Protein AF-A0A9E1U9I8-F1 (afdb_monomer)

Radius of gyration: 42.33 Å; Cα contacts (8 Å, |Δi|>4): 49; chains: 1; bounding box: 105×52×115 Å

Foldseek 3Di:
DDFLVVLCVVVVHDSVVVVVLCVVVVPDFDDDDPTTHDDPVRSVSSVVVVVVVVVPVPDDPDDDDDVVVVVVVVVVVVVVVVVVVVVVVVVVVVVVVVVVVVVVVVVVVVVVVVVVVVVVVVVVVVVVVVVVVVVVVVPPDPPDDDDDDDDDDDDDPDDDDDDDDDDDDDDDDDDDDDDDDDDPDPVVVVVVVVVVVVVCLVPDPVVVVVVVVVVVVVVVVVVVVVVVD

Solvent-accessible surface area (backbone atoms only — not comparable to full-atom values): 14200 Å² total; per-residue (Å²): 112,48,41,58,69,55,51,29,61,77,68,72,42,56,68,72,58,53,53,51,52,29,61,76,66,69,57,80,63,47,75,58,88,95,42,49,30,38,47,63,70,58,52,50,52,54,53,50,53,51,55,51,49,67,66,62,63,82,61,87,80,86,72,89,86,64,67,68,61,55,52,53,50,49,54,50,52,51,51,51,50,51,52,52,51,50,49,50,53,50,53,52,50,51,52,52,53,52,51,52,53,50,52,53,51,51,52,53,51,51,54,53,48,54,52,50,52,52,51,52,51,52,50,53,53,51,51,50,52,51,52,53,49,52,51,57,66,70,63,56,79,79,88,69,93,68,95,70,84,84,84,83,91,84,82,87,81,80,84,82,78,89,82,86,84,86,81,78,95,76,86,89,85,90,85,83,87,80,95,72,97,71,84,83,59,76,68,60,56,53,54,52,49,51,53,49,52,53,49,48,40,74,75,36,84,64,33,72,64,48,55,59,55,51,49,53,51,50,52,51,53,52,50,54,60,59,73,73,111

Mean predicted aligned error: 23.89 Å

pLDDT: mean 71.09, std 21.82, range [28.36, 97.94]

Structure (mmCIF, N/CA/C/O backbone):
data_AF-A0A9E1U9I8-F1
#
_entry.id   AF-A0A9E1U9I8-F1
#
loop_
_atom_site.group_PDB
_atom_site.id
_atom_site.type_symbol
_atom_site.label_atom_id
_atom_site.label_alt_id
_atom_site.label_comp_id
_atom_site.label_asym_id
_atom_site.label_entity_id
_atom_site.label_seq_id
_atom_site.pdbx_PDB_ins_code
_atom_site.Cartn_x
_atom_site.Cartn_y
_atom_site.Cartn_z
_atom_site.occupancy
_atom_site.B_iso_or_equiv
_atom_site.auth_seq_id
_atom_site.auth_comp_id
_atom_site.auth_asym_id
_atom_site.auth_atom_id
_atom_site.pdbx_PDB_model_num
ATOM 1 N N . MET A 1 1 ? -38.754 6.330 9.678 1.00 77.62 1 MET A N 1
ATOM 2 C CA . MET A 1 1 ? -39.728 5.354 10.220 1.00 77.62 1 MET A CA 1
ATOM 3 C C . MET A 1 1 ? -39.065 3.994 10.317 1.00 77.62 1 MET A C 1
ATOM 5 O O . MET A 1 1 ? -38.684 3.445 9.289 1.00 77.62 1 MET A O 1
ATOM 9 N N . ILE A 1 2 ? -38.902 3.457 11.524 1.00 84.12 2 ILE A N 1
ATOM 10 C CA . ILE A 1 2 ? -38.288 2.135 11.741 1.00 84.12 2 ILE A CA 1
ATOM 11 C C . ILE A 1 2 ? -39.149 1.288 12.671 1.00 84.12 2 ILE A C 1
ATOM 13 O O . ILE A 1 2 ? -39.908 1.804 13.491 1.00 84.12 2 ILE A O 1
ATOM 17 N N . THR A 1 3 ? -39.039 -0.033 12.546 1.00 87.00 3 THR A N 1
ATOM 18 C CA . THR A 1 3 ? -39.766 -0.944 13.436 1.00 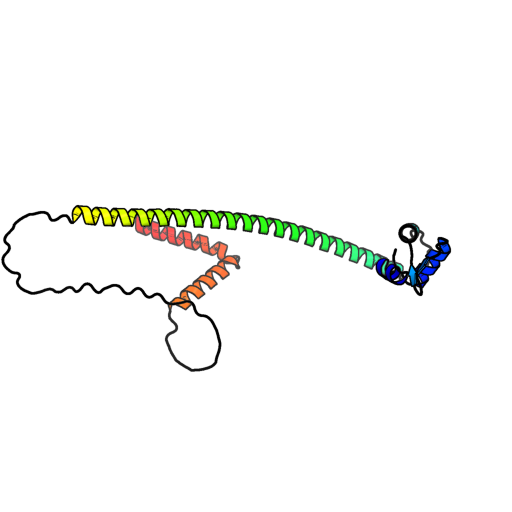87.00 3 THR A CA 1
ATOM 19 C C . THR A 1 3 ? -39.104 -1.015 14.806 1.00 87.00 3 THR A C 1
ATOM 21 O O . THR A 1 3 ? -37.889 -0.889 14.932 1.00 87.00 3 THR A O 1
ATOM 24 N N . LEU A 1 4 ? -39.891 -1.333 15.832 1.00 83.19 4 LEU A N 1
ATOM 25 C CA . LEU A 1 4 ? -39.388 -1.492 17.196 1.00 83.19 4 LEU A CA 1
ATOM 26 C C . LEU A 1 4 ? -38.245 -2.519 17.318 1.00 83.19 4 LEU A C 1
ATOM 28 O O . LEU A 1 4 ? -37.335 -2.349 18.119 1.00 83.19 4 LEU A O 1
ATOM 32 N N . THR A 1 5 ? -38.292 -3.593 16.522 1.00 83.31 5 THR A N 1
ATOM 33 C CA . THR A 1 5 ? -37.246 -4.632 16.549 1.00 83.31 5 THR A CA 1
ATOM 34 C C . THR A 1 5 ? -35.956 -4.142 15.896 1.00 83.31 5 THR A C 1
ATOM 36 O O . THR A 1 5 ? -34.879 -4.437 16.406 1.00 83.31 5 THR A O 1
ATOM 39 N N . GLN A 1 6 ? -36.0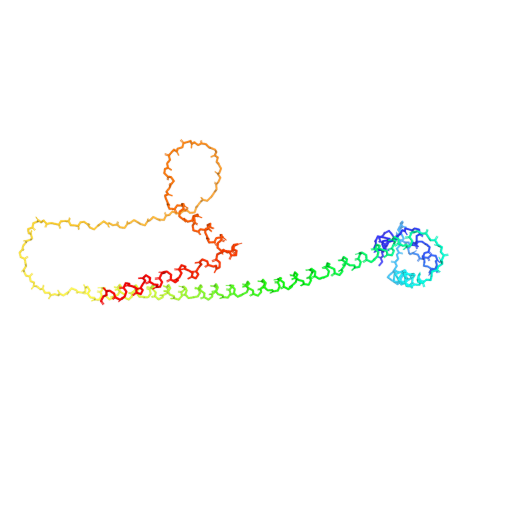66 -3.349 14.827 1.00 84.06 6 GLN A N 1
ATOM 40 C CA . GLN A 1 6 ? -34.909 -2.698 14.216 1.00 84.06 6 GLN A CA 1
ATOM 41 C C . GLN A 1 6 ? -34.278 -1.705 15.197 1.00 84.06 6 GLN A C 1
ATOM 43 O O . GLN A 1 6 ? -33.087 -1.778 15.460 1.00 84.06 6 GLN A O 1
ATOM 48 N N . LEU A 1 7 ? -35.097 -0.883 15.861 1.00 83.94 7 LEU A N 1
ATOM 49 C CA . LEU A 1 7 ? -34.609 0.078 16.847 1.00 83.94 7 LEU A CA 1
ATOM 50 C C . LEU A 1 7 ? -33.882 -0.590 18.027 1.00 83.94 7 LEU A C 1
ATOM 52 O O . LEU A 1 7 ? -32.866 -0.080 18.487 1.00 83.94 7 LEU A O 1
ATOM 56 N N . THR A 1 8 ? -34.356 -1.747 18.511 1.00 84.38 8 THR A N 1
ATOM 57 C CA . THR A 1 8 ? -33.623 -2.496 19.551 1.00 84.38 8 THR A CA 1
ATOM 58 C C . THR A 1 8 ? -32.257 -2.991 19.093 1.00 84.38 8 THR A C 1
ATOM 60 O O . THR A 1 8 ? -31.353 -3.095 19.917 1.00 84.38 8 THR A O 1
ATOM 63 N N . GLN A 1 9 ? -32.108 -3.318 17.807 1.00 84.50 9 GLN A N 1
ATOM 64 C CA . GLN A 1 9 ? -30.830 -3.747 17.243 1.00 84.50 9 GLN A CA 1
ATOM 65 C C . GLN A 1 9 ? -29.898 -2.549 17.063 1.00 84.50 9 GLN A C 1
ATOM 67 O O . GLN A 1 9 ? -28.759 -2.607 17.517 1.00 84.50 9 GLN A O 1
ATOM 72 N N . ASP A 1 10 ? -30.410 -1.457 16.494 1.00 84.50 10 ASP A N 1
ATOM 73 C CA . ASP A 1 10 ? -29.644 -0.239 16.222 1.00 84.50 10 ASP A CA 1
ATOM 74 C C . ASP A 1 10 ? -29.119 0.404 17.516 1.00 84.50 10 ASP A C 1
ATOM 76 O O . ASP A 1 10 ? -27.977 0.848 17.574 1.00 84.50 10 ASP A O 1
ATOM 80 N N . LEU A 1 11 ? -29.928 0.406 18.580 1.00 82.31 11 LEU A N 1
ATOM 81 C CA . LEU A 1 11 ? -29.548 0.943 19.892 1.00 82.31 11 LEU A CA 1
ATOM 82 C C . LEU A 1 11 ? -28.907 -0.090 20.825 1.00 82.31 11 LEU A C 1
ATOM 84 O O . LEU A 1 11 ? -28.556 0.253 21.950 1.00 82.31 11 LEU A O 1
ATOM 88 N N . GLN A 1 12 ? -28.811 -1.358 20.411 1.00 85.00 12 GLN A N 1
ATOM 89 C CA . GLN A 1 12 ? -28.337 -2.474 21.243 1.00 85.00 12 GLN A CA 1
ATOM 90 C C . GLN A 1 12 ? -29.014 -2.568 22.630 1.00 85.00 12 GLN A C 1
ATOM 92 O O . GLN A 1 12 ? -28.433 -3.056 23.599 1.00 85.00 12 GLN A O 1
ATOM 97 N N . ILE A 1 13 ? -30.273 -2.132 22.744 1.00 83.06 13 ILE A N 1
ATOM 98 C CA . ILE A 1 13 ? -31.050 -2.200 23.988 1.00 83.06 13 ILE A CA 1
ATOM 99 C C . ILE A 1 13 ? -32.079 -3.328 23.941 1.00 83.06 13 ILE A C 1
ATOM 101 O O . ILE A 1 13 ? -32.732 -3.587 22.930 1.00 83.06 13 ILE A O 1
ATOM 105 N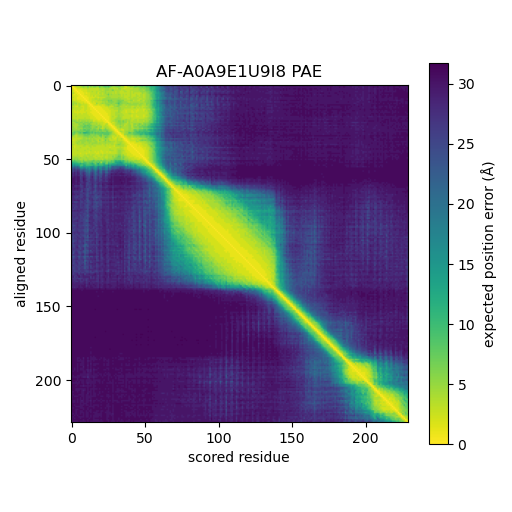 N . GLY A 1 14 ? -32.284 -3.992 25.080 1.00 85.94 14 GLY A N 1
ATOM 106 C CA . GLY A 1 14 ? -33.314 -5.020 25.205 1.00 85.94 14 GLY A CA 1
ATOM 107 C C . GLY A 1 14 ? -34.730 -4.460 25.007 1.00 85.94 14 GLY A C 1
ATOM 108 O O . GLY A 1 14 ? -35.037 -3.345 25.431 1.00 85.94 14 GLY A O 1
ATOM 109 N N . LYS A 1 15 ? -35.633 -5.273 24.437 1.00 85.56 15 LYS A N 1
ATOM 110 C CA . LYS A 1 15 ? -37.047 -4.910 24.193 1.00 85.56 15 LYS A CA 1
ATOM 111 C C . LYS A 1 15 ? -37.750 -4.364 25.440 1.00 85.56 15 LYS A C 1
ATOM 113 O O . LYS A 1 15 ? -38.511 -3.413 25.342 1.00 85.56 15 LYS A O 1
ATOM 118 N N . SER A 1 16 ? -37.476 -4.934 26.613 1.00 84.19 16 SER A N 1
ATOM 119 C CA . SER A 1 16 ? -38.037 -4.479 27.891 1.00 84.19 16 SER A CA 1
ATOM 120 C C . SER A 1 16 ? -37.598 -3.062 28.269 1.00 84.19 16 SER A C 1
ATOM 122 O O . SER A 1 16 ? -38.422 -2.283 28.739 1.00 84.19 16 SER A O 1
ATOM 124 N N . LYS A 1 17 ? -36.325 -2.712 28.042 1.00 84.38 17 LYS A N 1
ATOM 125 C CA . LYS A 1 17 ? -35.794 -1.364 28.294 1.00 84.38 17 LYS A CA 1
ATOM 126 C C . LYS A 1 17 ? -36.417 -0.356 27.332 1.00 84.38 17 LYS A C 1
ATOM 128 O O . LYS A 1 17 ? -36.843 0.705 27.767 1.00 84.38 17 LYS A O 1
ATOM 133 N N . LEU A 1 18 ? -36.551 -0.730 26.060 1.00 86.19 18 LEU A N 1
ATOM 134 C CA . LEU A 1 18 ? -37.203 0.109 25.060 1.00 86.19 18 LEU A CA 1
ATOM 135 C C . LEU A 1 18 ? -38.677 0.384 25.401 1.00 86.19 18 LEU A C 1
ATOM 137 O O . LEU A 1 18 ? -39.096 1.532 25.346 1.00 86.19 18 LEU A O 1
ATOM 141 N N . TYR A 1 19 ? -39.448 -0.623 25.829 1.00 88.06 19 TYR A N 1
ATOM 142 C CA . TYR A 1 19 ? -40.840 -0.402 26.249 1.00 88.06 19 TYR A CA 1
ATOM 143 C C . TYR A 1 19 ? -40.963 0.509 27.476 1.00 88.06 19 TYR A C 1
ATOM 145 O O . TYR A 1 19 ? -41.857 1.345 27.501 1.00 88.06 19 TYR A O 1
ATOM 153 N N . ARG A 1 20 ? -40.055 0.391 28.454 1.00 86.81 20 ARG A N 1
ATOM 154 C CA . ARG A 1 20 ? -40.026 1.290 29.621 1.00 86.81 20 ARG A CA 1
ATOM 155 C C . ARG A 1 20 ? -39.721 2.731 29.230 1.00 86.81 20 ARG A C 1
ATOM 157 O O . ARG A 1 20 ? -40.401 3.630 29.695 1.00 86.81 20 ARG A O 1
ATOM 164 N N . LEU A 1 21 ? -38.738 2.941 28.353 1.00 86.81 21 LEU A N 1
ATOM 165 C CA . LEU A 1 21 ? -38.399 4.278 27.860 1.00 86.81 21 LEU A CA 1
ATOM 166 C C . LEU A 1 21 ? -39.545 4.888 27.052 1.00 86.81 21 LEU A C 1
ATOM 168 O O . LEU A 1 21 ? -39.801 6.079 27.145 1.00 86.81 21 LEU A O 1
ATOM 172 N N . MET A 1 22 ? -40.261 4.078 26.275 1.00 85.25 22 MET A N 1
ATOM 173 C CA . MET A 1 22 ? -41.441 4.549 25.554 1.00 85.25 22 MET A CA 1
ATOM 174 C C . MET A 1 22 ? -42.587 4.929 26.493 1.00 85.25 22 MET A C 1
ATOM 176 O O . MET A 1 22 ? -43.280 5.900 26.218 1.00 85.25 22 MET A O 1
ATOM 180 N N . GLU A 1 23 ? -42.778 4.188 27.585 1.00 86.38 23 GLU A N 1
ATOM 181 C CA . GLU A 1 23 ? -43.760 4.515 28.624 1.00 86.38 23 GLU A CA 1
ATOM 182 C C . GLU A 1 23 ? -43.375 5.801 29.374 1.00 86.38 23 GLU A C 1
ATOM 184 O O . GLU A 1 23 ? -44.214 6.677 29.549 1.00 86.38 23 GLU A O 1
ATOM 189 N N . GLU A 1 24 ? -42.097 5.960 29.730 1.00 86.69 24 GLU A N 1
ATOM 190 C CA . GLU A 1 24 ? -41.553 7.141 30.420 1.00 86.69 24 GLU A CA 1
ATOM 191 C C . GLU A 1 24 ? -41.592 8.413 29.559 1.00 86.69 24 GLU A C 1
ATOM 193 O O . GLU A 1 24 ? -41.835 9.503 30.068 1.00 86.69 24 GLU A O 1
ATOM 198 N N . LEU A 1 25 ? -41.383 8.278 28.247 1.00 84.56 25 LEU A N 1
ATOM 199 C CA . LEU A 1 25 ? -41.418 9.385 27.286 1.00 84.56 25 LEU A CA 1
ATOM 200 C C . LEU A 1 25 ? -42.814 9.613 26.676 1.00 84.56 25 LEU A C 1
ATOM 202 O O . LEU A 1 25 ? -42.943 10.427 25.760 1.00 84.56 25 LEU A O 1
ATOM 206 N N . GLU A 1 26 ? -43.832 8.874 27.133 1.00 83.81 26 GLU A N 1
ATOM 207 C CA . GLU A 1 26 ? -45.207 8.883 26.606 1.00 83.81 26 GLU A CA 1
ATOM 208 C C . GLU A 1 26 ? -45.278 8.713 25.069 1.00 83.81 26 GLU A C 1
ATOM 210 O O . GLU A 1 26 ? -46.100 9.309 24.367 1.00 83.81 26 GLU A O 1
ATOM 215 N N . ILE A 1 27 ? -44.395 7.877 24.512 1.00 85.44 27 ILE A N 1
ATOM 216 C CA . ILE A 1 27 ? -44.284 7.630 23.071 1.00 85.44 27 ILE A CA 1
ATOM 217 C C . ILE A 1 27 ? -45.224 6.498 22.659 1.00 85.44 27 ILE A C 1
ATOM 219 O O . ILE A 1 27 ? -44.983 5.319 22.929 1.00 85.44 27 ILE A O 1
ATOM 223 N N . ASN A 1 28 ? -46.254 6.855 21.894 1.00 83.50 28 ASN A N 1
ATOM 224 C CA . ASN A 1 28 ? -47.154 5.894 21.268 1.00 83.50 28 ASN A CA 1
ATOM 225 C C . ASN A 1 28 ? -46.647 5.513 19.865 1.00 83.50 28 ASN A C 1
ATOM 227 O O . ASN A 1 28 ? -46.605 6.374 18.984 1.00 83.50 28 ASN A O 1
ATOM 231 N N . PRO A 1 29 ? -46.254 4.247 19.625 1.00 82.25 29 PRO A N 1
ATOM 232 C CA . PRO A 1 29 ? -45.786 3.821 18.314 1.00 82.25 29 PRO A CA 1
ATOM 233 C C . PRO A 1 29 ? -46.953 3.710 17.330 1.00 82.25 29 PRO A C 1
ATOM 235 O O . PRO A 1 29 ? -48.025 3.198 17.669 1.00 82.25 29 PRO A O 1
ATOM 238 N N . HIS A 1 30 ? -46.710 4.102 16.085 1.00 82.81 30 HIS A N 1
ATOM 239 C CA . HIS A 1 30 ? -47.651 3.922 14.989 1.00 82.81 30 HIS A CA 1
ATOM 240 C C . HIS A 1 30 ? -47.816 2.433 14.667 1.00 82.81 30 HIS A C 1
ATOM 242 O O . HIS A 1 30 ? -46.849 1.666 14.656 1.00 82.81 30 HIS A O 1
ATOM 248 N N . GLN A 1 31 ? -49.052 1.996 14.425 1.00 82.06 31 GLN A N 1
ATOM 249 C CA . GLN A 1 31 ? -49.317 0.634 13.967 1.00 82.06 31 GLN A CA 1
ATOM 250 C C . GLN A 1 31 ? -49.360 0.604 12.444 1.00 82.06 31 GLN A C 1
ATOM 252 O O . GLN A 1 31 ? -50.202 1.254 11.833 1.00 82.06 31 GLN A O 1
ATOM 257 N N . ASP A 1 32 ? -48.478 -0.194 11.855 1.00 79.69 32 ASP A N 1
ATOM 258 C CA . ASP A 1 32 ? -48.501 -0.541 10.440 1.00 79.69 32 ASP A CA 1
ATOM 259 C C . ASP A 1 32 ? -48.730 -2.054 10.319 1.00 79.69 32 ASP A C 1
ATOM 261 O O . ASP A 1 32 ? -47.831 -2.889 10.502 1.00 79.69 32 ASP A O 1
ATOM 265 N N . GLY A 1 33 ? -50.002 -2.422 10.150 1.00 81.62 33 GLY A N 1
ATOM 266 C CA . GLY A 1 33 ? -50.465 -3.806 10.195 1.00 81.62 33 GLY A CA 1
ATOM 267 C C . GLY A 1 33 ? -50.136 -4.486 11.529 1.00 81.62 33 GLY A C 1
ATOM 268 O O . GLY A 1 33 ? -50.661 -4.128 12.579 1.00 81.62 33 GLY A O 1
ATOM 269 N N . ARG A 1 34 ? -49.260 -5.500 11.502 1.00 79.31 34 ARG A N 1
ATOM 270 C CA . ARG A 1 34 ? -48.808 -6.227 12.709 1.00 79.31 34 ARG A CA 1
ATOM 271 C C . ARG A 1 34 ? -47.582 -5.586 13.373 1.00 79.31 34 ARG A C 1
ATOM 273 O O . ARG A 1 34 ? -47.138 -6.047 14.426 1.00 79.31 34 ARG A O 1
ATOM 280 N N . ARG A 1 35 ? -46.977 -4.576 12.747 1.00 80.00 35 ARG A N 1
ATOM 281 C CA . ARG A 1 35 ? -45.704 -3.988 13.175 1.00 80.00 35 ARG A CA 1
ATOM 282 C C . ARG A 1 35 ? -45.950 -2.663 13.886 1.00 80.00 35 ARG A C 1
ATOM 284 O O . ARG A 1 35 ? -46.820 -1.890 13.511 1.00 80.00 35 ARG A O 1
ATOM 291 N N . ARG A 1 36 ? -45.157 -2.417 14.928 1.00 82.25 36 ARG A N 1
ATOM 292 C CA . ARG A 1 36 ? -45.091 -1.128 15.621 1.00 82.25 36 ARG A CA 1
ATOM 293 C C . ARG A 1 36 ? -43.911 -0.346 15.054 1.00 82.25 36 ARG A C 1
ATOM 295 O O . ARG A 1 36 ? -42.784 -0.856 15.086 1.00 82.25 36 ARG A O 1
ATOM 302 N N . ILE A 1 37 ? -44.190 0.832 14.515 1.00 86.00 37 ILE A N 1
ATOM 303 C CA . ILE A 1 37 ? -43.249 1.722 13.839 1.00 86.00 37 ILE A CA 1
ATOM 304 C C . ILE A 1 37 ? -43.119 3.010 14.649 1.00 86.00 37 ILE A C 1
ATOM 306 O O . ILE A 1 37 ? -44.084 3.483 15.245 1.00 86.00 37 ILE A O 1
ATOM 310 N N . LEU A 1 38 ? -41.906 3.542 14.694 1.00 85.62 38 LEU A N 1
ATOM 311 C CA . LEU A 1 38 ? -41.584 4.814 15.324 1.00 85.62 38 LEU A CA 1
ATOM 312 C C . LEU A 1 38 ? -41.140 5.815 14.260 1.00 85.62 38 LEU A C 1
ATOM 314 O O . LEU A 1 38 ? -40.434 5.452 13.308 1.00 85.62 38 LEU A O 1
ATOM 318 N N . ASP A 1 39 ? -41.551 7.063 14.445 1.00 86.62 39 ASP A N 1
ATOM 319 C CA . ASP A 1 39 ? -41.129 8.189 13.616 1.00 86.62 39 ASP A CA 1
ATOM 320 C C . ASP A 1 39 ? -39.772 8.726 14.056 1.00 86.62 39 ASP A C 1
ATOM 322 O O . ASP A 1 39 ? -39.323 8.482 15.174 1.00 86.62 39 ASP A O 1
ATOM 326 N N . GLU A 1 40 ? -39.127 9.490 13.175 1.00 83.62 40 GLU A N 1
ATOM 327 C CA . GLU A 1 40 ? -37.784 10.032 13.408 1.00 83.62 40 GLU A CA 1
ATOM 328 C C . GLU A 1 40 ? -37.697 10.839 14.710 1.00 83.62 40 GLU A C 1
ATOM 330 O O . GLU A 1 40 ? -36.788 10.643 15.511 1.00 83.62 40 GLU A O 1
ATOM 335 N N . GLU A 1 41 ? -38.707 11.662 14.994 1.00 82.88 41 GLU A N 1
ATOM 336 C CA . GLU A 1 41 ? -38.769 12.448 16.230 1.00 82.88 41 GLU A CA 1
ATOM 337 C C . GLU A 1 41 ? -38.882 11.573 17.486 1.00 82.88 41 GLU A C 1
ATOM 339 O O . GLU A 1 41 ? -38.306 11.880 18.530 1.00 82.88 41 GLU A O 1
ATOM 344 N N . GLN A 1 42 ? -39.619 10.463 17.400 1.00 84.38 42 GLN A N 1
ATOM 345 C CA . GLN A 1 42 ? -39.780 9.524 18.511 1.00 84.38 42 GLN A CA 1
ATOM 346 C C . GLN A 1 42 ? -38.475 8.762 18.765 1.00 84.38 42 GLN A C 1
ATOM 348 O O . GLN A 1 42 ? -38.090 8.551 19.914 1.00 84.38 42 GLN A O 1
ATOM 353 N N . ILE A 1 43 ? -37.768 8.396 17.696 1.00 85.44 43 ILE A N 1
ATOM 354 C CA . ILE A 1 43 ? -36.463 7.730 17.757 1.00 85.44 43 ILE A CA 1
ATOM 355 C C . ILE A 1 43 ? -35.425 8.658 18.389 1.00 85.44 43 ILE A C 1
ATOM 357 O O . ILE A 1 43 ? -34.717 8.240 19.305 1.00 85.44 43 ILE A O 1
ATOM 361 N N . GLN A 1 44 ? -35.384 9.926 17.974 1.00 85.62 44 GLN A N 1
ATOM 362 C CA . GLN A 1 44 ? -34.468 10.922 18.534 1.00 85.62 44 GLN A CA 1
ATOM 363 C C . GLN A 1 44 ? -34.715 11.167 20.025 1.00 85.62 44 GLN A C 1
ATOM 365 O O . GLN A 1 44 ? -33.760 11.231 20.795 1.00 85.62 44 GLN A O 1
ATOM 370 N N . LYS A 1 45 ? -35.977 11.238 20.466 1.00 85.75 45 LYS A N 1
ATOM 371 C CA . LYS A 1 45 ? -36.309 11.356 21.899 1.00 85.75 45 LYS A CA 1
ATOM 372 C C . LYS A 1 45 ? -35.802 10.161 22.708 1.00 85.75 45 LYS A C 1
ATOM 374 O O . LYS A 1 45 ? -35.238 10.345 23.783 1.00 85.75 45 LYS A O 1
ATOM 379 N N . ILE A 1 46 ? -35.958 8.945 22.180 1.00 85.38 46 ILE A N 1
ATOM 380 C CA . ILE A 1 46 ? -35.462 7.719 22.825 1.00 85.38 46 ILE A CA 1
ATOM 381 C C . ILE A 1 46 ? -33.929 7.721 22.883 1.00 85.38 46 ILE A C 1
ATOM 383 O O . ILE A 1 46 ? -33.362 7.400 23.924 1.00 85.38 46 ILE A O 1
ATOM 387 N N . GLN A 1 47 ? -33.257 8.121 21.803 1.00 85.25 47 GLN A N 1
ATOM 388 C CA . GLN A 1 47 ? -31.797 8.252 21.757 1.00 85.25 47 GLN A CA 1
ATOM 389 C C . GLN A 1 47 ? -31.280 9.260 22.786 1.00 85.25 47 GLN A C 1
ATOM 391 O O . GLN A 1 47 ? -30.384 8.936 23.561 1.00 85.25 47 GLN A O 1
ATOM 396 N N . GLN A 1 48 ? -31.888 10.446 22.852 1.00 84.56 48 GLN A N 1
ATOM 397 C CA . GLN A 1 48 ? -31.513 11.483 23.815 1.00 84.56 48 GLN A CA 1
ATOM 398 C C . GLN A 1 48 ? -31.702 11.021 25.263 1.00 84.56 48 GLN A C 1
ATOM 400 O O . GLN A 1 48 ? -30.831 11.265 26.094 1.00 84.56 48 GLN A O 1
ATOM 405 N N . ALA A 1 49 ? -32.795 10.318 25.572 1.00 82.94 49 ALA A N 1
ATOM 406 C CA . ALA A 1 49 ? -33.031 9.785 26.913 1.00 82.94 49 ALA A CA 1
ATOM 407 C C . ALA A 1 49 ? -31.985 8.735 27.324 1.00 82.94 49 ALA A C 1
ATOM 409 O O . ALA A 1 49 ? -31.588 8.681 28.487 1.00 82.94 49 ALA A O 1
ATOM 410 N N . ILE A 1 50 ? -31.510 7.922 26.376 1.00 83.25 50 ILE A N 1
ATOM 411 C CA . ILE A 1 50 ? -30.444 6.943 26.626 1.00 83.25 50 ILE A CA 1
ATOM 412 C C . ILE A 1 50 ? -29.123 7.657 26.907 1.00 83.25 50 ILE A C 1
ATOM 414 O O . ILE A 1 50 ? -28.504 7.373 27.931 1.00 83.25 50 ILE A O 1
ATOM 418 N N . SER A 1 51 ? -28.734 8.619 26.065 1.00 80.06 51 SER A N 1
ATOM 419 C CA . SER A 1 51 ? -27.511 9.405 26.271 1.00 80.06 51 SER A CA 1
ATOM 420 C C . SER A 1 51 ? -27.542 10.168 27.600 1.00 80.06 51 SER A C 1
ATOM 422 O O . SER A 1 51 ? -26.571 10.155 28.347 1.00 80.06 51 SER A O 1
ATOM 424 N N . PHE A 1 52 ? -28.689 10.746 27.968 1.00 70.38 52 PHE A N 1
ATOM 425 C CA . PHE A 1 52 ? -28.834 11.476 29.229 1.00 70.38 52 PHE A CA 1
ATOM 426 C C . PHE A 1 52 ? -28.793 10.562 30.469 1.00 70.38 52 PHE A C 1
ATOM 428 O O . PHE A 1 52 ? -28.324 10.982 31.528 1.00 70.38 52 PHE A O 1
ATOM 435 N N . GLN A 1 53 ? -29.262 9.310 30.369 1.00 64.38 53 GLN A N 1
ATOM 436 C CA . GLN A 1 53 ? -29.140 8.320 31.451 1.00 64.38 53 GLN A CA 1
ATOM 437 C C . GLN A 1 53 ? -27.705 7.798 31.620 1.00 64.38 53 GLN A C 1
ATOM 439 O O . GLN A 1 53 ? -27.301 7.513 32.752 1.00 64.38 53 GLN A O 1
ATOM 444 N N . GLU A 1 54 ? -26.933 7.687 30.538 1.00 60.69 54 GLU A N 1
ATOM 445 C CA . GLU A 1 54 ? -25.499 7.369 30.607 1.00 60.69 54 GLU A CA 1
ATOM 446 C C . GLU A 1 54 ? -24.712 8.496 31.287 1.00 60.69 54 GLU A C 1
ATOM 448 O O . GLU A 1 54 ? -23.888 8.220 32.158 1.00 60.69 54 GLU A O 1
ATOM 453 N N . ASP A 1 55 ? -25.063 9.755 31.016 1.00 53.69 55 ASP A N 1
ATOM 454 C CA . ASP A 1 55 ? -24.442 10.909 31.675 1.00 53.69 55 ASP A CA 1
ATOM 455 C C . ASP A 1 55 ? -24.919 11.106 33.131 1.00 53.69 55 ASP A C 1
ATOM 457 O O . ASP A 1 55 ? -24.158 11.551 33.989 1.00 53.69 55 ASP A O 1
ATOM 461 N N . SER A 1 56 ? -26.166 10.739 33.459 1.00 49.00 56 SER A N 1
ATOM 462 C CA . SER A 1 56 ? -26.755 10.944 34.799 1.00 49.00 56 SER A CA 1
ATOM 463 C C . SER A 1 56 ? -26.505 9.805 35.798 1.00 49.00 56 SER A C 1
ATOM 465 O O . SER A 1 56 ? -26.796 9.952 36.990 1.00 49.00 56 SER A O 1
ATOM 467 N N . THR A 1 57 ? -25.950 8.665 35.372 1.00 44.38 57 THR A N 1
ATOM 468 C CA . THR A 1 57 ? -25.600 7.557 36.286 1.00 44.38 57 THR A CA 1
ATOM 469 C C . THR A 1 57 ? -24.268 7.756 37.022 1.00 44.38 57 THR A C 1
ATOM 471 O O . THR A 1 57 ? -23.874 6.910 37.826 1.00 44.38 57 THR A O 1
ATOM 474 N N . SER A 1 58 ? -23.644 8.933 36.910 1.00 43.28 58 SER A N 1
ATOM 475 C CA . SER A 1 58 ? -22.597 9.408 37.822 1.00 43.28 58 SER A CA 1
ATOM 476 C C . SER A 1 58 ? -23.168 9.887 39.171 1.00 43.28 58 SER A C 1
ATOM 478 O O . SER A 1 58 ? -22.931 11.011 39.608 1.00 43.28 58 SER A O 1
ATOM 480 N N . THR A 1 59 ? -23.936 9.047 39.868 1.00 41.03 59 THR A N 1
ATOM 481 C CA . THR A 1 59 ? -24.209 9.220 41.306 1.00 41.03 59 THR A CA 1
ATOM 482 C C . THR A 1 59 ? -23.973 7.889 42.027 1.00 41.03 59 THR A C 1
ATOM 484 O O . THR A 1 59 ? -24.739 6.938 41.856 1.00 41.03 59 THR A O 1
ATOM 487 N N . PRO A 1 60 ? -22.900 7.762 42.834 1.00 43.75 60 PRO A N 1
ATOM 488 C CA . PRO A 1 60 ? -22.547 6.488 43.434 1.00 43.75 60 PRO A CA 1
ATOM 489 C C . PRO A 1 60 ? -23.444 6.222 44.645 1.00 43.75 60 PRO A C 1
ATOM 491 O O . PRO A 1 60 ? -23.240 6.752 45.739 1.00 43.75 60 PRO A O 1
ATOM 494 N N . LYS A 1 61 ? -24.427 5.332 44.477 1.00 46.47 61 LYS A N 1
ATOM 495 C CA . LYS A 1 61 ? -25.013 4.605 45.608 1.00 46.47 61 LYS A CA 1
ATOM 496 C C . LYS A 1 61 ? -23.978 3.591 46.083 1.00 46.47 61 LYS A C 1
ATOM 498 O O . LYS A 1 61 ? -23.886 2.483 45.567 1.00 46.47 61 LYS A O 1
ATOM 503 N N . ILE A 1 62 ? -23.196 4.007 47.076 1.00 50.03 62 ILE A N 1
ATOM 504 C CA . ILE A 1 62 ? -22.213 3.193 47.792 1.00 50.03 62 ILE A CA 1
ATOM 505 C C . ILE A 1 62 ? -22.868 1.875 48.234 1.00 50.03 62 ILE A C 1
ATOM 507 O O . ILE A 1 62 ? -23.647 1.831 49.188 1.00 50.03 62 ILE A O 1
ATOM 511 N N . ARG A 1 63 ? -22.515 0.781 47.557 1.00 48.12 63 ARG A N 1
ATOM 512 C CA . ARG A 1 63 ? -22.593 -0.581 48.088 1.00 48.12 63 ARG A CA 1
ATOM 513 C C . ARG A 1 63 ? -21.196 -1.179 47.992 1.00 48.12 63 ARG A C 1
ATOM 515 O O . ARG A 1 63 ? -20.742 -1.591 46.937 1.00 48.12 63 ARG A O 1
ATOM 522 N N . LYS A 1 64 ? -20.510 -1.157 49.136 1.00 48.44 64 LYS A N 1
ATOM 523 C CA . LYS A 1 64 ? -19.176 -1.716 49.364 1.00 48.44 64 LYS A CA 1
ATOM 524 C C . LYS A 1 64 ? -19.011 -3.112 48.743 1.00 48.44 64 LYS A C 1
ATOM 526 O O . LYS A 1 64 ? -19.694 -4.045 49.150 1.00 48.44 64 LYS A O 1
ATOM 531 N N . GLY A 1 65 ? -17.968 -3.248 47.922 1.00 49.12 65 GLY A N 1
ATOM 532 C CA . GLY A 1 65 ? -16.831 -4.083 48.323 1.00 49.12 65 GLY A CA 1
ATOM 533 C C . GLY A 1 65 ? -16.663 -5.426 47.614 1.00 49.12 65 GLY A C 1
ATOM 534 O O . GLY A 1 65 ? -16.666 -6.445 48.290 1.00 49.12 65 GLY A O 1
ATOM 535 N N . LYS A 1 66 ? -16.484 -5.426 46.285 1.00 49.69 66 LYS A N 1
ATOM 536 C CA . LYS A 1 66 ? -15.507 -6.276 45.551 1.00 49.69 66 LYS A CA 1
ATOM 537 C C . LYS A 1 66 ? -15.613 -6.095 44.033 1.00 49.69 66 LYS A C 1
ATOM 539 O O . LYS A 1 66 ? -14.589 -6.002 43.374 1.00 49.69 66 LYS A O 1
ATOM 544 N N . ALA A 1 67 ? -16.833 -5.967 43.508 1.00 52.88 67 ALA A N 1
ATOM 545 C CA . ALA A 1 67 ? -17.085 -5.881 42.065 1.00 52.88 67 ALA A CA 1
ATOM 546 C C . ALA A 1 67 ? -16.639 -4.546 41.430 1.00 52.88 67 ALA A C 1
ATOM 548 O O . ALA A 1 67 ? -16.129 -4.535 40.313 1.00 52.88 67 ALA A O 1
ATOM 549 N N . ASP A 1 68 ? -16.754 -3.424 42.151 1.00 54.47 68 ASP A N 1
ATOM 550 C CA . ASP A 1 68 ? -16.359 -2.107 41.622 1.00 54.47 68 ASP A CA 1
ATOM 551 C C . ASP A 1 68 ? -14.848 -1.978 41.401 1.00 54.47 68 ASP A C 1
ATOM 553 O O . ASP A 1 68 ? -14.414 -1.265 40.501 1.00 54.47 68 ASP A O 1
ATOM 557 N N . GLN A 1 69 ? -14.024 -2.677 42.186 1.00 57.56 69 GLN A N 1
ATOM 558 C CA . GLN A 1 69 ? -12.570 -2.577 42.067 1.00 57.56 69 GLN A CA 1
ATOM 559 C C . GLN A 1 69 ? -12.049 -3.353 40.849 1.00 57.56 69 GLN A C 1
ATOM 561 O O . GLN A 1 69 ? -11.196 -2.838 40.132 1.00 57.56 69 GLN A O 1
ATOM 566 N N . GLU A 1 70 ? -12.625 -4.527 40.560 1.00 60.44 70 GLU A N 1
ATOM 567 C CA . GLU A 1 70 ? -12.368 -5.269 39.316 1.00 60.44 70 GLU A CA 1
ATOM 568 C C . GLU A 1 70 ? -12.873 -4.504 38.088 1.00 60.44 70 GLU A C 1
ATOM 570 O O . GLU A 1 70 ? -12.152 -4.400 37.100 1.00 60.44 70 GLU A O 1
ATOM 575 N N . SER A 1 71 ? -14.064 -3.900 38.161 1.00 69.94 71 SER A N 1
ATOM 576 C CA . SER A 1 71 ? -14.614 -3.095 37.062 1.00 69.94 71 SER A CA 1
ATOM 577 C C . SER A 1 71 ? -13.754 -1.855 36.774 1.00 69.94 71 SER A C 1
ATOM 579 O O . SER A 1 71 ? -13.427 -1.565 35.626 1.00 69.94 71 SER A O 1
ATOM 581 N N . THR A 1 72 ? -13.275 -1.164 37.815 1.00 77.00 72 THR A N 1
ATOM 582 C CA . THR A 1 72 ? -12.388 0.004 37.652 1.00 77.00 72 THR A CA 1
ATOM 583 C C . THR A 1 72 ? -11.019 -0.394 37.085 1.00 77.00 72 THR A C 1
ATOM 585 O O . THR A 1 72 ? -10.472 0.320 36.247 1.00 77.00 72 THR A O 1
ATOM 588 N N . GLN A 1 73 ? -10.471 -1.545 37.492 1.00 80.38 73 GLN A N 1
ATOM 589 C CA . GLN A 1 73 ? -9.222 -2.078 36.932 1.00 80.38 73 GLN A CA 1
ATOM 590 C C . GLN A 1 73 ? -9.371 -2.487 35.462 1.00 80.38 73 GLN A C 1
ATOM 592 O O . GLN A 1 73 ? -8.489 -2.182 34.663 1.00 80.38 73 GLN A O 1
ATOM 597 N N . GLN A 1 74 ? -10.494 -3.102 35.083 1.00 84.44 74 GLN A N 1
ATOM 598 C CA . GLN A 1 74 ? -10.793 -3.429 33.685 1.00 84.44 74 GLN A CA 1
ATOM 599 C C . GLN A 1 74 ? -10.941 -2.172 32.824 1.00 84.44 74 GLN A C 1
ATOM 601 O O . GLN A 1 74 ? -10.425 -2.134 31.713 1.00 84.44 74 GLN A O 1
ATOM 606 N N . ILE A 1 75 ? -11.578 -1.118 33.340 1.00 86.81 75 ILE A N 1
ATOM 607 C CA . ILE A 1 75 ? -11.700 0.167 32.634 1.00 86.81 75 ILE A CA 1
ATOM 608 C C . ILE A 1 75 ? -10.324 0.814 32.419 1.00 86.81 75 ILE A C 1
ATOM 610 O O . ILE A 1 75 ? -10.073 1.367 31.349 1.00 86.81 75 ILE A O 1
ATOM 614 N N . ILE A 1 76 ? -9.421 0.741 33.402 1.00 88.88 76 ILE A N 1
ATOM 615 C CA . ILE A 1 76 ? -8.047 1.250 33.259 1.00 88.88 76 ILE A CA 1
ATOM 616 C C . ILE A 1 76 ? -7.276 0.435 32.214 1.00 88.88 76 ILE A C 1
ATOM 618 O O . ILE A 1 76 ? -6.685 1.030 31.317 1.00 88.88 76 ILE A O 1
ATOM 622 N N . ALA A 1 77 ? -7.348 -0.898 32.273 1.00 87.94 77 ALA A N 1
ATOM 623 C CA . ALA A 1 77 ? -6.690 -1.779 31.308 1.00 87.94 77 ALA A CA 1
ATOM 624 C C . ALA A 1 77 ? -7.202 -1.554 29.873 1.00 87.94 77 ALA A C 1
ATOM 626 O O . ALA A 1 77 ? -6.410 -1.368 28.954 1.00 87.94 77 ALA A O 1
ATOM 627 N N . LEU A 1 78 ? -8.522 -1.458 29.686 1.00 92.25 78 LEU A N 1
ATOM 628 C CA . LEU A 1 78 ? -9.129 -1.143 28.388 1.00 92.25 78 LEU A CA 1
ATOM 629 C C . LEU A 1 78 ? -8.718 0.240 27.877 1.00 92.25 78 LEU A C 1
ATOM 631 O O . LEU A 1 78 ? -8.536 0.439 26.679 1.00 92.25 78 LEU A O 1
ATOM 635 N N . LYS A 1 79 ? -8.558 1.219 28.770 1.00 93.00 79 LYS A N 1
ATOM 636 C CA . LYS A 1 79 ? -8.101 2.559 28.393 1.00 93.00 79 LYS A CA 1
ATOM 637 C C . LYS A 1 79 ? -6.636 2.553 27.955 1.00 93.00 79 LYS A C 1
ATOM 639 O O . LYS A 1 79 ? -6.294 3.258 27.009 1.00 93.00 79 LYS A O 1
ATOM 644 N N . GLU A 1 80 ? -5.788 1.766 28.609 1.00 92.19 80 GLU A N 1
ATOM 645 C CA . GLU A 1 80 ? -4.399 1.555 28.191 1.00 92.19 80 GLU A CA 1
ATOM 646 C C . GLU A 1 80 ? -4.320 0.834 26.839 1.00 92.19 80 GLU A C 1
ATOM 648 O O . GLU A 1 80 ? -3.559 1.268 25.974 1.00 92.19 80 GLU A O 1
ATOM 653 N N . GLU A 1 81 ? -5.158 -0.180 26.604 1.00 93.31 81 GLU A N 1
ATOM 654 C CA . GLU A 1 81 ? -5.276 -0.844 25.298 1.00 93.31 81 GLU A CA 1
ATOM 655 C C . GLU A 1 81 ? -5.770 0.103 24.199 1.00 93.31 81 GLU A C 1
ATOM 657 O O . GLU A 1 81 ? -5.239 0.099 23.093 1.00 93.31 81 GLU A O 1
ATOM 662 N N . LEU A 1 82 ? -6.740 0.976 24.480 1.00 92.88 82 LEU A N 1
ATOM 663 C CA . LEU A 1 82 ? -7.175 1.977 23.503 1.00 92.88 82 LEU A CA 1
ATOM 664 C C . LEU A 1 82 ? -6.071 2.983 23.176 1.00 92.88 82 LEU A C 1
ATOM 666 O O . LEU A 1 82 ? -5.956 3.409 22.027 1.00 92.88 82 LEU A O 1
ATOM 670 N N . LEU A 1 83 ? -5.255 3.370 24.158 1.00 94.62 83 LEU A N 1
ATOM 671 C CA . LEU A 1 83 ? -4.114 4.254 23.922 1.00 94.62 83 LEU A CA 1
ATOM 672 C C . LEU A 1 83 ? -3.017 3.558 23.111 1.00 94.62 83 LEU A C 1
ATOM 674 O O . LEU A 1 83 ? -2.461 4.177 22.202 1.00 94.62 83 LEU A O 1
ATOM 678 N N . SER A 1 84 ? -2.724 2.287 23.396 1.00 94.62 84 SER A N 1
ATOM 679 C CA . SER A 1 84 ? -1.732 1.518 22.639 1.00 94.62 84 SER A CA 1
ATOM 680 C C . SER A 1 84 ? -2.199 1.262 21.206 1.00 94.62 84 SER A C 1
ATOM 682 O O . SER A 1 84 ? -1.436 1.484 20.266 1.00 94.62 84 SER A O 1
ATOM 684 N N . LEU A 1 85 ? -3.471 0.907 21.021 1.00 96.12 85 LEU A N 1
ATOM 685 C CA . LEU A 1 85 ? -4.068 0.694 19.709 1.00 96.12 85 LEU A CA 1
ATOM 686 C C . LEU A 1 85 ? -4.127 1.996 18.908 1.00 96.12 85 LEU A C 1
ATOM 688 O O . LEU A 1 85 ? -3.798 2.008 17.724 1.00 96.12 85 LEU A O 1
ATOM 692 N N . LYS A 1 86 ? -4.478 3.116 19.551 1.00 96.12 86 LYS A N 1
ATOM 693 C CA . LYS A 1 86 ? -4.442 4.438 18.915 1.00 96.12 86 LYS A CA 1
ATOM 694 C C . LYS A 1 86 ? -3.040 4.777 18.417 1.00 96.12 86 LYS A C 1
ATOM 696 O O . LYS A 1 86 ? -2.897 5.204 17.275 1.00 96.12 86 LYS A O 1
ATOM 701 N N . LYS A 1 87 ? -2.018 4.546 19.245 1.00 96.44 87 LYS A N 1
ATOM 702 C CA . LYS A 1 87 ? -0.623 4.760 18.853 1.00 96.44 87 LYS A CA 1
ATOM 703 C C . LYS A 1 87 ? -0.238 3.878 17.662 1.00 96.44 87 LYS A C 1
ATOM 705 O O . LYS A 1 87 ? 0.331 4.377 16.703 1.00 96.44 87 LYS A O 1
ATOM 710 N N . GLN A 1 88 ? -0.615 2.601 17.675 1.00 96.31 88 GLN A N 1
ATOM 711 C CA . GLN A 1 88 ? -0.333 1.690 16.565 1.00 96.31 88 GLN A CA 1
ATOM 712 C C . GLN A 1 88 ? -1.006 2.133 15.258 1.00 96.31 88 GLN A C 1
ATOM 714 O O . GLN A 1 88 ? -0.414 2.023 14.190 1.00 96.31 88 GLN A O 1
ATOM 719 N N . VAL A 1 89 ? -2.230 2.663 15.326 1.00 96.44 89 VAL A N 1
ATOM 720 C CA . VAL A 1 89 ? -2.922 3.225 14.157 1.00 96.44 89 VAL A CA 1
ATOM 721 C C . VAL A 1 89 ? -2.224 4.486 13.639 1.00 96.44 89 VAL A C 1
ATOM 723 O O . VAL A 1 89 ? -2.162 4.687 12.427 1.00 96.44 89 VAL A O 1
ATOM 726 N N . GLU A 1 90 ? -1.700 5.337 14.523 1.00 96.31 90 GLU A N 1
ATOM 727 C CA . GLU A 1 90 ? -0.895 6.503 14.131 1.00 96.31 90 GLU A CA 1
ATOM 728 C C . GLU A 1 90 ? 0.413 6.074 13.451 1.00 96.31 90 GLU A C 1
ATOM 730 O O . GLU A 1 90 ? 0.699 6.552 12.351 1.00 96.31 90 GLU A O 1
ATOM 735 N N . ASP A 1 91 ? 1.136 5.115 14.033 1.00 96.06 91 ASP A N 1
ATOM 736 C CA . ASP A 1 91 ? 2.382 4.571 13.479 1.00 96.06 91 ASP A CA 1
ATOM 737 C C . ASP A 1 91 ? 2.144 3.923 12.098 1.00 96.06 91 ASP A C 1
ATOM 739 O O . ASP A 1 91 ? 2.844 4.229 11.132 1.00 96.06 91 ASP A O 1
ATOM 743 N N . LEU A 1 92 ? 1.093 3.105 11.955 1.00 96.50 92 LEU A N 1
ATOM 744 C CA . LEU A 1 92 ? 0.720 2.482 10.676 1.00 96.50 92 LEU A CA 1
ATOM 745 C C . LEU A 1 92 ? 0.280 3.505 9.622 1.00 96.50 92 LEU A C 1
ATOM 747 O O . LEU A 1 92 ? 0.542 3.326 8.431 1.00 96.50 92 LEU A O 1
ATOM 751 N N . ASN A 1 93 ? -0.407 4.577 10.022 1.00 96.12 93 ASN A N 1
ATOM 752 C CA . ASN A 1 93 ? -0.761 5.650 9.092 1.00 96.12 93 ASN A CA 1
ATOM 753 C C . ASN A 1 93 ? 0.478 6.403 8.604 1.00 96.12 93 ASN A C 1
ATOM 755 O O . ASN A 1 93 ? 0.532 6.774 7.428 1.00 96.12 93 ASN A O 1
ATOM 759 N N . LEU A 1 94 ? 1.464 6.606 9.479 1.00 97.25 94 LEU A N 1
ATOM 760 C CA . LEU A 1 94 ? 2.735 7.215 9.111 1.00 97.25 94 LEU A CA 1
ATOM 761 C C . LEU A 1 94 ? 3.483 6.327 8.110 1.00 97.25 94 LEU A C 1
ATOM 763 O O . LEU A 1 94 ? 3.792 6.797 7.015 1.00 97.25 94 LEU A O 1
ATOM 767 N N . GLU A 1 95 ? 3.646 5.037 8.408 1.00 96.69 95 GLU A N 1
ATOM 768 C CA . GLU A 1 95 ? 4.284 4.067 7.506 1.00 96.69 95 GLU A CA 1
ATOM 769 C C . GLU A 1 95 ? 3.574 4.010 6.146 1.00 96.69 95 GLU A C 1
ATOM 771 O O . GLU A 1 95 ? 4.203 4.111 5.092 1.00 96.69 95 GLU A O 1
ATOM 776 N N . LYS A 1 96 ? 2.236 3.952 6.138 1.00 96.25 96 LYS A N 1
ATOM 777 C CA . LYS A 1 96 ? 1.451 3.982 4.897 1.00 96.25 96 LYS A CA 1
ATOM 778 C C . LYS A 1 96 ? 1.710 5.252 4.086 1.00 96.25 96 LYS A C 1
ATOM 780 O O . LYS A 1 96 ? 1.779 5.186 2.858 1.00 96.25 96 LYS A O 1
ATOM 785 N N . SER A 1 97 ? 1.839 6.404 4.741 1.00 96.00 97 SER A N 1
ATOM 786 C CA . SER A 1 97 ? 2.130 7.666 4.055 1.00 96.00 97 SER A CA 1
ATOM 787 C C . SER A 1 97 ? 3.531 7.681 3.430 1.00 96.00 97 SER A C 1
ATOM 789 O O . SER A 1 97 ? 3.700 8.157 2.304 1.00 96.00 97 SER A O 1
ATOM 791 N N . GLU A 1 98 ? 4.519 7.094 4.106 1.00 97.06 98 GLU A N 1
ATOM 792 C CA . GLU A 1 98 ? 5.894 6.973 3.616 1.00 97.06 98 GLU A CA 1
ATOM 793 C C . GLU A 1 98 ? 6.003 5.979 2.45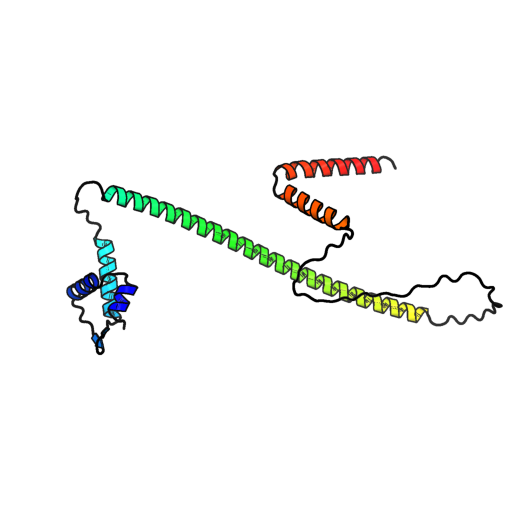5 1.00 97.06 98 GLU A C 1
ATOM 795 O O . GLU A 1 98 ? 6.651 6.273 1.443 1.00 97.06 98 GLU A O 1
ATOM 800 N N . LEU A 1 99 ? 5.307 4.842 2.546 1.00 97.75 99 LEU A N 1
ATOM 801 C CA . LEU A 1 99 ? 5.224 3.854 1.470 1.00 97.75 99 LEU A CA 1
ATOM 802 C C . LEU A 1 99 ? 4.569 4.441 0.220 1.00 97.75 99 LEU A C 1
ATOM 804 O O . LEU A 1 99 ? 5.088 4.263 -0.879 1.00 97.75 99 LEU A O 1
ATOM 808 N N . LEU A 1 100 ? 3.479 5.200 0.368 1.00 97.69 100 LEU A N 1
ATOM 809 C CA . LEU A 1 100 ? 2.840 5.878 -0.765 1.00 97.69 100 LEU A CA 1
ATOM 810 C C . LEU A 1 100 ? 3.775 6.890 -1.432 1.00 97.69 100 LEU A C 1
ATOM 812 O O . LEU A 1 100 ? 3.821 6.969 -2.659 1.00 97.69 100 LEU A O 1
ATOM 816 N N . LYS A 1 101 ? 4.552 7.638 -0.644 1.00 97.50 101 LYS A N 1
ATOM 817 C CA . LYS A 1 101 ? 5.538 8.586 -1.176 1.00 97.50 101 LYS A CA 1
ATOM 818 C C . LYS A 1 101 ? 6.665 7.875 -1.929 1.00 97.50 101 LYS A C 1
ATOM 820 O O . LYS A 1 101 ? 7.096 8.354 -2.975 1.00 97.50 101 LYS A O 1
ATOM 825 N N . THR A 1 102 ? 7.123 6.740 -1.407 1.00 96.88 102 THR A N 1
ATOM 826 C CA . THR A 1 102 ? 8.162 5.914 -2.039 1.00 96.88 102 THR A CA 1
ATOM 827 C C . THR A 1 102 ? 7.667 5.321 -3.352 1.00 96.88 102 THR A C 1
ATOM 829 O O . THR A 1 102 ? 8.355 5.428 -4.363 1.00 96.88 102 THR A O 1
ATOM 832 N N . LEU A 1 103 ? 6.445 4.787 -3.359 1.00 97.38 103 LEU A N 1
ATOM 833 C CA . LEU A 1 103 ? 5.809 4.234 -4.552 1.00 97.38 103 LEU A CA 1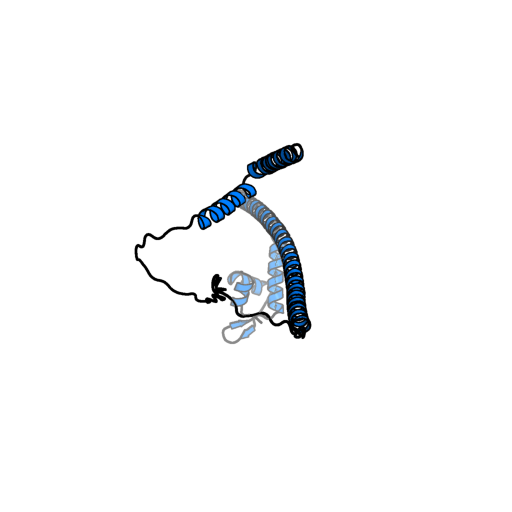
ATOM 834 C C . LEU A 1 103 ? 5.646 5.294 -5.648 1.00 97.38 103 LEU A C 1
ATOM 836 O O . LEU A 1 103 ? 5.934 5.025 -6.812 1.00 97.38 103 LEU A O 1
ATOM 840 N N . GLU A 1 104 ? 5.222 6.510 -5.296 1.00 96.75 104 GLU A N 1
ATOM 841 C CA . GLU A 1 104 ? 5.089 7.599 -6.273 1.00 96.75 104 GLU A CA 1
ATOM 842 C C . GLU A 1 104 ? 6.446 7.990 -6.876 1.00 96.75 104 GLU A C 1
ATOM 844 O O . GLU A 1 104 ? 6.564 8.186 -8.087 1.00 96.75 104 GLU A O 1
ATOM 849 N N . LEU A 1 105 ? 7.493 8.047 -6.050 1.00 97.81 105 LEU A N 1
ATOM 850 C CA . LEU A 1 105 ? 8.850 8.332 -6.508 1.00 97.81 105 LEU A CA 1
ATOM 851 C C . LEU A 1 105 ? 9.370 7.226 -7.436 1.00 97.81 105 LEU A C 1
ATOM 853 O O . LEU A 1 105 ? 9.926 7.524 -8.492 1.00 97.81 105 LEU A O 1
ATOM 857 N N . GLU A 1 106 ? 9.161 5.958 -7.084 1.00 95.38 106 GLU A N 1
ATOM 858 C CA . GLU A 1 106 ? 9.537 4.814 -7.920 1.00 95.38 106 GLU A CA 1
ATOM 859 C C . GLU A 1 106 ? 8.819 4.849 -9.272 1.00 95.38 106 GLU A C 1
ATOM 861 O O . GLU A 1 106 ? 9.456 4.715 -10.318 1.00 95.38 106 GLU A O 1
ATOM 866 N N . LYS A 1 107 ? 7.513 5.132 -9.274 1.00 97.31 107 LYS A N 1
ATOM 867 C CA . LYS A 1 107 ? 6.725 5.295 -10.500 1.00 97.31 107 LYS A CA 1
ATOM 868 C C . LYS A 1 107 ? 7.265 6.425 -11.376 1.00 97.31 107 LYS A C 1
ATOM 870 O O . LYS A 1 107 ? 7.373 6.263 -12.591 1.00 97.31 107 LYS A O 1
ATOM 875 N N . GLN A 1 108 ? 7.653 7.550 -10.778 1.00 97.56 108 GLN A N 1
ATOM 876 C CA . GLN A 1 108 ? 8.248 8.668 -11.509 1.00 97.56 108 GLN A CA 1
ATOM 877 C C . GLN A 1 108 ? 9.608 8.298 -12.121 1.00 97.56 108 GLN A C 1
ATOM 879 O O . GLN A 1 108 ? 9.889 8.652 -13.271 1.00 97.56 108 GLN A O 1
ATOM 884 N N . ILE A 1 109 ? 10.453 7.574 -11.380 1.00 97.12 109 ILE A N 1
ATOM 885 C CA . ILE A 1 109 ? 11.739 7.072 -11.884 1.00 97.12 109 ILE A CA 1
ATOM 886 C C . ILE A 1 109 ? 11.512 6.093 -13.035 1.00 97.12 109 ILE A C 1
ATOM 888 O O . ILE A 1 109 ? 12.161 6.220 -14.076 1.00 97.12 109 ILE A O 1
ATOM 892 N N . SER A 1 110 ? 10.585 5.150 -12.870 1.00 97.12 110 SER A N 1
ATOM 893 C CA . SER A 1 110 ? 10.221 4.166 -13.889 1.00 97.12 110 SER A CA 1
ATOM 894 C C . SER A 1 110 ? 9.767 4.860 -15.175 1.00 97.12 110 SER A C 1
ATOM 896 O O . SER A 1 110 ? 10.378 4.652 -16.222 1.00 97.12 110 SER A O 1
ATOM 898 N N . GLN A 1 111 ? 8.828 5.805 -15.085 1.00 97.75 111 GLN A N 1
ATOM 899 C CA . GLN A 1 111 ? 8.351 6.571 -16.239 1.00 97.75 111 GLN A CA 1
ATOM 900 C C . GLN A 1 111 ? 9.479 7.348 -16.938 1.00 97.75 111 GLN A C 1
ATOM 902 O O . GLN A 1 111 ? 9.565 7.370 -18.166 1.00 97.75 111 GLN A O 1
ATOM 907 N N . ARG A 1 112 ? 10.375 7.985 -16.174 1.00 97.75 112 ARG A N 1
ATOM 908 C CA . ARG A 1 112 ? 11.528 8.701 -16.744 1.00 97.75 112 ARG A CA 1
ATOM 909 C C . ARG A 1 112 ? 12.495 7.749 -17.449 1.00 97.75 112 ARG A C 1
ATOM 911 O O . ARG A 1 112 ? 13.067 8.102 -18.480 1.00 97.75 112 ARG A O 1
ATOM 918 N N . THR A 1 113 ? 12.691 6.564 -16.886 1.00 97.06 113 THR A N 1
ATOM 919 C CA . THR A 1 113 ? 13.581 5.537 -17.436 1.00 97.06 113 THR A CA 1
ATOM 920 C C . THR A 1 113 ? 13.013 4.986 -18.738 1.00 97.06 113 THR A C 1
ATOM 922 O O . THR A 1 113 ? 13.735 4.914 -19.728 1.00 97.06 113 THR A O 1
ATOM 925 N N . GLU A 1 114 ? 11.711 4.706 -18.789 1.00 97.56 114 GLU A N 1
ATOM 926 C CA . GLU A 1 114 ? 11.014 4.300 -20.014 1.00 97.56 114 GLU A CA 1
ATOM 927 C C . GLU A 1 114 ? 11.133 5.354 -21.122 1.00 97.56 114 GLU A C 1
ATOM 929 O O . GLU A 1 114 ? 11.453 5.016 -22.261 1.00 97.56 114 GLU A O 1
ATOM 934 N N . GLN A 1 115 ? 10.963 6.640 -20.793 1.00 97.56 115 GLN A N 1
ATOM 935 C CA . GLN A 1 115 ? 11.164 7.732 -21.755 1.00 97.56 115 GLN A CA 1
ATOM 936 C C . GLN A 1 115 ? 12.603 7.784 -22.281 1.00 97.56 115 GLN A C 1
ATOM 938 O O . GLN A 1 115 ? 12.818 7.938 -23.483 1.00 97.56 115 GLN A O 1
ATOM 943 N N . MET A 1 116 ? 13.596 7.635 -21.400 1.00 97.75 116 MET A N 1
ATOM 944 C CA . MET A 1 116 ? 15.005 7.621 -21.796 1.00 97.75 116 MET A CA 1
ATOM 945 C C . MET A 1 116 ? 15.320 6.438 -22.718 1.00 97.75 116 MET A C 1
ATOM 947 O O . MET A 1 116 ? 15.983 6.625 -23.736 1.00 97.75 116 MET A O 1
ATOM 951 N N . ILE A 1 117 ? 14.820 5.243 -22.392 1.00 97.88 117 ILE A N 1
ATOM 952 C CA . ILE A 1 117 ? 14.977 4.044 -23.225 1.00 97.88 117 ILE A CA 1
ATOM 953 C C . ILE A 1 117 ? 14.309 4.250 -24.588 1.00 97.88 117 ILE A C 1
ATOM 955 O O . ILE A 1 117 ? 14.900 3.908 -25.612 1.00 97.88 117 ILE A O 1
ATOM 959 N N . GLY A 1 118 ? 13.114 4.845 -24.620 1.00 97.94 118 GLY A N 1
ATOM 960 C CA . GLY A 1 118 ? 12.409 5.175 -25.859 1.00 97.94 118 GLY A CA 1
ATOM 961 C C . GLY A 1 118 ? 13.219 6.103 -26.763 1.00 97.94 118 GLY A C 1
ATOM 962 O O . GLY A 1 118 ? 13.412 5.796 -27.940 1.00 97.94 118 GLY A O 1
ATOM 963 N N . ASN A 1 119 ? 13.759 7.188 -26.202 1.00 97.50 119 ASN A N 1
ATOM 964 C CA . ASN A 1 119 ? 14.600 8.134 -26.939 1.00 97.50 119 ASN A CA 1
ATOM 965 C C . ASN A 1 119 ? 15.879 7.465 -27.460 1.00 97.50 119 ASN A C 1
ATOM 967 O O . ASN A 1 119 ? 16.177 7.556 -28.646 1.00 97.50 119 ASN A O 1
ATOM 971 N N . LEU A 1 120 ? 16.589 6.719 -26.608 1.00 97.69 120 LEU A N 1
ATOM 972 C CA . LEU A 1 120 ? 17.814 6.023 -27.008 1.00 97.69 120 LEU A CA 1
ATOM 973 C C . LEU A 1 120 ? 17.549 4.979 -28.104 1.00 97.69 120 LEU A C 1
ATOM 975 O O . LEU A 1 120 ? 18.345 4.827 -29.027 1.00 97.69 120 LEU A O 1
ATOM 979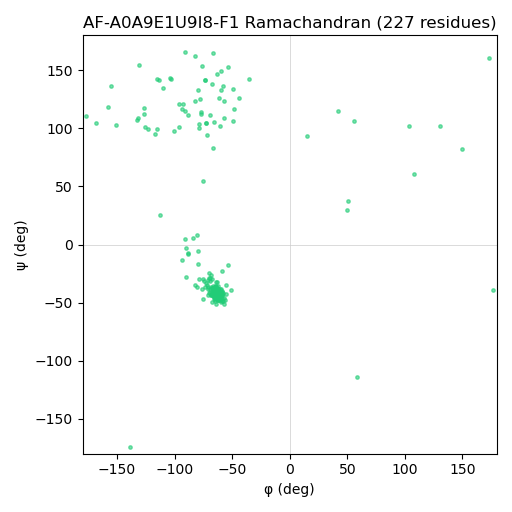 N N . SER A 1 121 ? 16.424 4.267 -28.029 1.00 97.06 121 SER A N 1
ATOM 980 C CA . SER A 1 121 ? 16.009 3.313 -29.061 1.00 97.06 121 SER A CA 1
ATOM 981 C C . SER A 1 121 ? 15.746 4.007 -30.402 1.00 97.06 121 SER A C 1
ATOM 983 O O . SER A 1 121 ? 16.197 3.524 -31.444 1.00 97.06 121 SER A O 1
ATOM 985 N N . ALA A 1 122 ? 15.083 5.168 -30.386 1.00 97.12 122 ALA A N 1
ATOM 986 C CA . ALA A 1 122 ? 14.859 5.978 -31.583 1.00 97.12 122 ALA A CA 1
ATOM 987 C C . ALA A 1 122 ? 16.179 6.491 -32.190 1.00 97.12 122 ALA A C 1
ATOM 989 O O . ALA A 1 122 ? 16.374 6.404 -33.408 1.00 97.12 122 ALA A O 1
ATOM 990 N N . ASP A 1 123 ? 17.112 6.946 -31.353 1.00 97.12 123 ASP A N 1
ATOM 991 C CA . ASP A 1 123 ? 18.439 7.396 -31.784 1.00 97.12 123 ASP A CA 1
ATOM 992 C C . ASP A 1 123 ? 19.236 6.250 -32.421 1.00 97.12 123 ASP A C 1
ATOM 994 O O . ASP A 1 123 ? 19.787 6.402 -33.512 1.00 97.12 123 ASP A O 1
ATOM 998 N N . ILE A 1 124 ? 19.233 5.061 -31.805 1.00 96.75 124 ILE A N 1
ATOM 999 C CA . ILE A 1 124 ? 19.891 3.863 -32.353 1.00 96.75 124 ILE A CA 1
ATOM 1000 C C . ILE A 1 124 ? 19.311 3.491 -33.723 1.00 96.75 124 ILE A C 1
ATOM 1002 O O . ILE A 1 124 ? 20.065 3.142 -34.633 1.00 96.75 124 ILE A O 1
ATOM 1006 N N . GLN A 1 125 ? 17.989 3.551 -33.901 1.00 96.56 125 GLN A N 1
ATOM 1007 C CA . GLN A 1 125 ? 17.368 3.272 -35.201 1.00 96.56 125 GLN A CA 1
ATOM 1008 C C . GLN A 1 125 ? 17.759 4.304 -36.261 1.00 96.56 125 GLN A C 1
ATOM 1010 O O . GLN A 1 125 ? 17.985 3.940 -37.416 1.00 96.56 125 GLN A O 1
ATOM 1015 N N . THR A 1 126 ? 17.855 5.575 -35.876 1.00 97.06 126 THR A N 1
ATOM 1016 C CA . THR A 1 126 ? 18.274 6.659 -36.772 1.00 97.06 126 THR A CA 1
ATOM 1017 C C . THR A 1 126 ? 19.721 6.462 -37.210 1.00 97.06 126 THR A C 1
ATOM 1019 O O . THR A 1 126 ? 19.994 6.417 -38.407 1.00 97.06 126 THR A O 1
ATOM 1022 N N . LEU A 1 127 ? 20.625 6.200 -36.263 1.00 96.31 127 LEU A N 1
ATOM 1023 C CA . LEU A 1 127 ? 22.030 5.895 -36.539 1.00 96.31 127 LEU A CA 1
ATOM 1024 C C . LEU A 1 127 ? 22.193 4.673 -37.446 1.00 96.31 127 LEU A C 1
ATOM 1026 O O . LEU A 1 127 ? 23.004 4.699 -38.366 1.00 96.31 127 LEU A O 1
ATOM 1030 N N . ARG A 1 128 ? 21.409 3.606 -37.239 1.00 95.12 128 ARG A N 1
ATOM 1031 C CA . ARG A 1 128 ? 21.430 2.433 -38.132 1.00 95.12 128 ARG A CA 1
ATOM 1032 C C . ARG A 1 128 ? 21.064 2.806 -39.568 1.00 95.12 128 ARG A C 1
ATOM 1034 O O . ARG A 1 128 ? 21.782 2.418 -40.484 1.00 95.12 128 ARG A O 1
ATOM 1041 N N . LYS A 1 129 ? 20.008 3.603 -39.763 1.00 94.81 129 LYS A N 1
ATOM 1042 C CA . LYS A 1 129 ? 19.605 4.088 -41.094 1.00 94.81 129 LYS A CA 1
ATOM 1043 C C . LYS A 1 129 ? 20.661 4.988 -41.728 1.00 94.81 129 LYS A C 1
ATOM 1045 O O . LYS A 1 129 ? 20.903 4.883 -42.926 1.00 94.81 129 LYS A O 1
ATOM 1050 N N . GLU A 1 130 ? 21.295 5.862 -40.950 1.00 93.94 130 GLU A N 1
ATOM 1051 C CA . GLU A 1 130 ? 22.385 6.713 -41.437 1.00 93.94 130 GLU A CA 1
ATOM 1052 C C . GLU A 1 130 ? 23.600 5.885 -41.862 1.00 93.94 130 GLU A C 1
ATOM 1054 O O . GLU A 1 130 ? 24.144 6.114 -42.939 1.00 93.94 130 GLU A O 1
ATOM 1059 N N . VAL A 1 131 ? 23.991 4.883 -41.069 1.00 92.25 131 VAL A N 1
ATOM 1060 C CA . VAL A 1 131 ? 25.085 3.960 -41.405 1.00 92.25 131 VAL A CA 1
ATOM 1061 C C . VAL A 1 131 ? 24.769 3.169 -42.674 1.00 92.25 131 VAL A C 1
ATOM 1063 O O . VAL A 1 131 ? 25.605 3.117 -43.574 1.00 92.25 131 VAL A O 1
ATOM 1066 N N . GLU A 1 132 ? 23.569 2.595 -42.790 1.00 92.44 132 GLU A N 1
ATOM 1067 C CA . GLU A 1 132 ? 23.119 1.906 -44.009 1.00 92.44 132 GLU A CA 1
ATOM 1068 C C . GLU A 1 132 ? 23.125 2.847 -45.221 1.00 92.44 132 GLU A C 1
ATOM 1070 O O . GLU A 1 132 ? 23.626 2.492 -46.291 1.00 92.44 132 GLU A O 1
ATOM 1075 N N . GLY A 1 133 ? 22.637 4.076 -45.043 1.00 91.69 133 GLY A N 1
ATOM 1076 C CA . GLY A 1 133 ? 22.659 5.115 -46.064 1.00 91.69 133 GLY A CA 1
ATOM 1077 C C . GLY A 1 133 ? 24.079 5.442 -46.514 1.00 91.69 133 GLY A C 1
ATOM 1078 O O . GLY A 1 133 ? 24.358 5.454 -47.711 1.00 91.69 133 GLY A O 1
ATOM 1079 N N . LEU A 1 134 ? 25.005 5.676 -45.588 1.00 90.38 134 LEU A N 1
ATOM 1080 C CA . LEU A 1 134 ? 26.407 5.952 -45.908 1.00 90.38 134 LEU A CA 1
ATOM 1081 C C . LEU A 1 134 ? 27.087 4.764 -46.591 1.00 90.38 134 LEU A C 1
ATOM 1083 O O . LEU A 1 134 ? 27.881 4.975 -47.508 1.00 90.38 134 LEU A O 1
ATOM 1087 N N . LEU A 1 135 ? 26.771 3.532 -46.193 1.00 85.88 135 LEU A N 1
ATOM 1088 C CA . LEU A 1 135 ? 27.299 2.326 -46.830 1.00 85.88 135 LEU A CA 1
ATOM 1089 C C . LEU A 1 135 ? 26.831 2.240 -48.287 1.00 85.88 135 LEU A C 1
ATOM 1091 O O . LEU A 1 135 ? 27.655 2.024 -49.172 1.00 85.88 135 LEU A O 1
ATOM 1095 N N . LEU A 1 136 ? 25.552 2.511 -48.562 1.00 84.50 136 LEU A N 1
ATOM 1096 C CA . LEU A 1 136 ? 25.013 2.592 -49.925 1.00 84.50 136 LEU A CA 1
ATOM 1097 C C . LEU A 1 136 ? 25.674 3.705 -50.755 1.00 84.50 136 LEU A C 1
ATOM 1099 O O . LEU A 1 136 ? 26.047 3.462 -51.901 1.00 84.50 136 LEU A O 1
ATOM 1103 N N . HIS A 1 137 ? 25.874 4.899 -50.185 1.00 73.81 137 HIS A N 1
ATOM 1104 C CA . HIS A 1 137 ? 26.537 6.012 -50.881 1.00 73.81 137 HIS A CA 1
ATOM 1105 C C . HIS A 1 137 ? 28.013 5.719 -51.197 1.00 73.81 137 HIS A C 1
ATOM 1107 O O . HIS A 1 137 ? 28.485 6.062 -52.280 1.00 73.81 137 HIS A O 1
ATOM 1113 N N . ASN A 1 138 ? 28.743 5.069 -50.285 1.00 69.44 138 ASN A N 1
ATOM 1114 C CA . ASN A 1 138 ? 30.148 4.697 -50.494 1.00 69.44 138 ASN A CA 1
ATOM 1115 C C . ASN A 1 138 ? 30.323 3.428 -51.346 1.00 69.44 138 ASN A C 1
ATOM 1117 O O . ASN A 1 138 ? 31.407 3.200 -51.874 1.00 69.44 138 ASN A O 1
ATOM 1121 N N . SER A 1 139 ? 29.270 2.623 -51.516 1.00 61.38 139 SER A N 1
ATOM 1122 C CA . SER A 1 139 ? 29.276 1.427 -52.374 1.00 61.38 139 SER A CA 1
ATOM 1123 C C . SER A 1 139 ? 28.992 1.729 -53.852 1.00 61.38 139 SER A C 1
ATOM 1125 O O . SER A 1 139 ? 28.877 0.803 -54.655 1.00 61.38 139 SER A O 1
ATOM 1127 N N . ALA A 1 140 ? 28.889 3.004 -54.250 1.00 50.25 140 ALA A N 1
ATOM 1128 C CA . ALA A 1 140 ? 28.863 3.369 -55.664 1.00 50.25 140 ALA A CA 1
ATOM 1129 C C . ALA A 1 140 ? 30.166 2.894 -56.344 1.00 50.25 140 ALA A C 1
ATOM 1131 O O . ALA A 1 140 ? 31.253 3.108 -55.801 1.00 50.25 140 ALA A O 1
ATOM 1132 N N . PRO A 1 141 ? 30.099 2.240 -57.520 1.00 48.38 141 PRO A N 1
ATOM 1133 C CA . PRO A 1 141 ? 31.248 1.551 -58.079 1.00 48.38 141 PRO A CA 1
ATOM 1134 C C . PRO A 1 141 ? 32.283 2.586 -58.504 1.00 48.38 141 PRO A C 1
ATOM 1136 O O . PRO A 1 141 ? 32.090 3.327 -59.472 1.00 48.38 141 PRO A O 1
ATOM 1139 N N . SER A 1 142 ? 33.405 2.619 -57.788 1.00 41.81 142 SER A N 1
ATOM 1140 C CA . SER A 1 142 ? 34.610 3.272 -58.274 1.00 41.81 142 SER A CA 1
ATOM 1141 C C . SER A 1 142 ? 35.011 2.553 -59.562 1.00 41.81 142 SER A C 1
ATOM 1143 O O . SER A 1 142 ? 35.502 1.425 -59.545 1.00 41.81 142 SER A O 1
ATOM 1145 N N . ARG A 1 143 ? 34.700 3.173 -60.706 1.00 47.03 143 ARG A N 1
ATOM 1146 C CA . ARG A 1 143 ? 35.111 2.718 -62.035 1.00 47.03 143 ARG A CA 1
ATOM 1147 C C . ARG A 1 143 ? 36.625 2.866 -62.133 1.00 47.03 143 ARG A C 1
ATOM 1149 O O . ARG A 1 143 ? 37.118 3.852 -62.671 1.00 47.03 143 ARG A O 1
ATOM 1156 N N . VAL A 1 144 ? 37.360 1.885 -61.631 1.00 38.34 144 VAL A N 1
ATOM 1157 C CA . VAL A 1 144 ? 38.771 1.702 -61.957 1.00 38.34 144 VAL A CA 1
ATOM 1158 C C . VAL A 1 144 ? 38.877 0.382 -62.698 1.00 38.34 144 VAL A C 1
ATOM 1160 O O . VAL A 1 144 ? 38.852 -0.693 -62.111 1.00 38.34 144 VAL A O 1
ATOM 1163 N N . ASN A 1 145 ? 38.945 0.495 -64.026 1.00 46.69 145 ASN A N 1
ATOM 1164 C CA . ASN A 1 145 ? 39.478 -0.556 -64.876 1.00 46.69 145 ASN A CA 1
ATOM 1165 C C . ASN A 1 145 ? 40.904 -0.851 -64.397 1.00 46.69 145 ASN A C 1
ATOM 116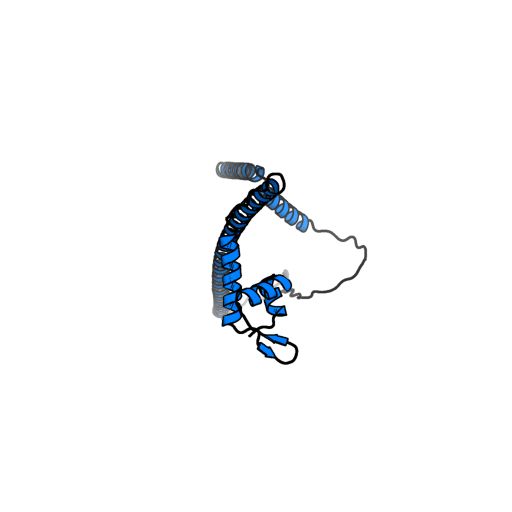7 O O . ASN A 1 145 ? 41.801 -0.033 -64.596 1.00 46.69 145 ASN A O 1
ATOM 1171 N N . ALA A 1 146 ? 41.105 -2.002 -63.774 1.00 39.94 146 ALA A N 1
ATOM 1172 C CA . ALA A 1 146 ? 42.411 -2.615 -63.643 1.00 39.94 146 ALA A CA 1
ATOM 1173 C C . ALA A 1 146 ? 42.236 -4.084 -64.026 1.00 39.94 146 ALA A C 1
ATOM 1175 O O . ALA A 1 146 ? 41.596 -4.847 -63.306 1.00 39.94 146 ALA A O 1
ATOM 1176 N N . ASP A 1 147 ? 42.755 -4.434 -65.203 1.00 40.94 147 ASP A N 1
ATOM 1177 C CA . ASP A 1 147 ? 43.032 -5.813 -65.593 1.00 40.94 147 ASP A CA 1
ATOM 1178 C C . ASP A 1 147 ? 43.798 -6.496 -64.454 1.00 40.94 147 ASP A C 1
ATOM 1180 O O . ASP A 1 147 ? 44.922 -6.104 -64.131 1.00 40.94 147 ASP A O 1
ATOM 1184 N N . ILE A 1 148 ? 43.201 -7.517 -63.845 1.00 42.16 148 ILE A N 1
ATOM 1185 C CA . ILE A 1 148 ? 43.905 -8.437 -62.952 1.00 42.16 148 ILE A CA 1
ATOM 1186 C C . ILE A 1 148 ? 43.621 -9.857 -63.464 1.00 42.16 148 ILE A C 1
ATOM 1188 O O . ILE A 1 148 ? 42.471 -10.302 -63.414 1.00 42.16 148 ILE A O 1
ATOM 1192 N N . PRO A 1 149 ? 44.637 -10.566 -63.994 1.00 38.41 149 PRO A N 1
ATOM 1193 C CA . PRO A 1 149 ? 44.514 -11.956 -64.418 1.00 38.41 149 PRO A CA 1
ATOM 1194 C C . PRO A 1 149 ? 44.105 -12.896 -63.273 1.00 38.41 149 PRO A C 1
ATOM 1196 O O . PRO A 1 149 ? 44.445 -12.675 -62.114 1.00 38.41 149 PRO A O 1
ATOM 1199 N N . ALA A 1 150 ? 43.382 -13.948 -63.659 1.00 33.72 150 ALA A N 1
ATOM 1200 C CA . ALA A 1 150 ? 42.672 -14.948 -62.857 1.00 33.72 150 ALA A CA 1
ATOM 1201 C C . ALA A 1 150 ? 43.303 -15.390 -61.504 1.00 33.72 150 ALA A C 1
ATOM 1203 O O . ALA A 1 150 ? 44.514 -15.607 -61.423 1.00 33.72 150 ALA A O 1
ATOM 1204 N N . PRO A 1 151 ? 42.473 -15.632 -60.463 1.00 38.78 151 PRO A N 1
ATOM 1205 C CA . PRO A 1 151 ? 42.918 -16.034 -59.127 1.00 38.78 151 PRO A CA 1
ATOM 1206 C C . PRO A 1 151 ? 43.257 -17.533 -59.014 1.00 38.78 151 PRO A C 1
ATOM 1208 O O . PRO A 1 151 ? 42.481 -18.403 -59.409 1.00 38.78 151 PRO A O 1
ATOM 1211 N N . SER A 1 152 ? 44.414 -17.819 -58.409 1.00 35.41 152 SER A N 1
ATOM 1212 C CA . SER A 1 152 ? 44.819 -19.144 -57.918 1.00 35.41 152 SER A CA 1
ATOM 1213 C C . SER A 1 152 ? 44.042 -19.499 -56.634 1.00 35.41 152 SER A C 1
ATOM 1215 O O . SER A 1 152 ? 43.831 -18.610 -55.807 1.00 35.41 152 SER A O 1
ATOM 1217 N N . PRO A 1 153 ? 43.620 -20.762 -56.427 1.00 47.25 153 PRO A N 1
ATOM 1218 C CA . PRO A 1 153 ? 42.663 -21.125 -55.388 1.00 47.25 153 PRO A CA 1
ATOM 1219 C C . PRO A 1 153 ? 43.367 -21.556 -54.096 1.00 47.25 153 PRO A C 1
ATOM 1221 O O . PRO A 1 153 ? 44.036 -22.583 -54.087 1.00 47.25 153 PRO A O 1
ATOM 1224 N N . ALA A 1 154 ? 43.182 -20.815 -53.006 1.00 35.75 154 ALA A N 1
ATOM 1225 C CA . ALA A 1 154 ? 43.194 -21.336 -51.635 1.00 35.75 154 ALA A CA 1
ATOM 1226 C C . ALA A 1 154 ? 42.880 -20.196 -50.659 1.00 35.75 154 ALA A C 1
ATOM 1228 O O . ALA A 1 154 ? 43.662 -19.261 -50.543 1.00 35.75 154 ALA A O 1
ATOM 1229 N N . ASP A 1 155 ? 41.699 -20.276 -50.045 1.00 33.56 155 ASP A N 1
ATOM 1230 C CA . ASP A 1 155 ? 41.393 -19.940 -48.643 1.00 33.56 155 ASP A CA 1
ATOM 1231 C C . ASP A 1 155 ? 39.945 -19.457 -48.544 1.00 33.56 155 ASP A C 1
ATOM 1233 O O . ASP A 1 155 ? 39.607 -18.276 -48.571 1.00 33.56 155 ASP A O 1
ATOM 1237 N N . HIS A 1 156 ? 39.057 -20.444 -48.484 1.00 37.91 156 HIS A N 1
ATOM 1238 C CA . HIS A 1 156 ? 37.649 -20.273 -48.180 1.00 37.91 156 HIS A CA 1
ATOM 1239 C C . HIS A 1 156 ? 37.511 -20.112 -46.662 1.00 37.91 156 HIS A C 1
ATOM 1241 O O . HIS A 1 156 ? 37.525 -21.090 -45.920 1.00 37.91 156 HIS A O 1
ATOM 1247 N N . VAL A 1 157 ? 37.361 -18.880 -46.180 1.00 35.34 157 VAL A N 1
ATOM 1248 C CA . VAL A 1 157 ? 36.737 -18.650 -44.872 1.00 35.34 157 VAL A CA 1
ATOM 1249 C C . VAL A 1 157 ? 35.273 -18.330 -45.133 1.00 35.34 157 VAL A C 1
ATOM 1251 O O . VAL A 1 157 ? 34.913 -17.240 -45.569 1.00 35.34 157 VAL A O 1
ATOM 1254 N N . THR A 1 158 ? 34.440 -19.341 -44.923 1.00 37.72 158 THR A N 1
ATOM 1255 C CA . THR A 1 158 ? 32.981 -19.283 -44.972 1.00 37.72 158 THR A CA 1
ATOM 1256 C C . THR A 1 158 ? 32.458 -18.314 -43.900 1.00 37.72 158 THR A C 1
ATOM 1258 O O . THR A 1 158 ? 32.781 -18.505 -42.726 1.00 37.72 158 THR A O 1
ATOM 1261 N N . PRO A 1 159 ? 31.628 -17.308 -44.230 1.00 40.53 159 PRO A N 1
ATOM 1262 C CA . PRO A 1 159 ? 30.834 -16.593 -43.239 1.00 40.53 159 PRO A CA 1
ATOM 1263 C C . PRO A 1 159 ? 29.642 -17.483 -42.873 1.00 40.53 159 PRO A C 1
ATOM 1265 O O . PRO A 1 159 ? 28.797 -17.755 -43.725 1.00 40.53 159 PRO A O 1
ATOM 1268 N N . LEU A 1 160 ? 29.590 -17.984 -41.637 1.00 36.34 160 LEU A N 1
ATOM 1269 C CA . LEU A 1 160 ? 28.407 -18.691 -41.155 1.00 36.34 160 LEU A CA 1
ATOM 1270 C C . LEU A 1 160 ? 27.331 -17.664 -40.792 1.00 36.34 160 LEU A C 1
ATOM 1272 O O . LEU A 1 160 ? 27.571 -16.723 -40.035 1.00 36.34 160 LEU A O 1
ATOM 1276 N N . GLU A 1 161 ? 26.170 -17.859 -41.399 1.00 37.22 161 GLU A N 1
ATOM 1277 C CA . GLU A 1 161 ? 24.978 -17.046 -41.275 1.00 37.22 161 GLU A CA 1
ATOM 1278 C C . GLU A 1 161 ? 24.349 -17.087 -39.872 1.00 37.22 161 GLU A C 1
ATOM 1280 O O . GLU A 1 161 ? 24.635 -17.918 -39.014 1.00 37.22 161 GLU A O 1
ATOM 1285 N N . MET A 1 162 ? 23.472 -16.109 -39.701 1.00 35.19 162 MET A N 1
ATOM 1286 C CA . MET A 1 162 ? 22.593 -15.764 -38.595 1.00 35.19 162 MET A CA 1
ATOM 1287 C C . MET A 1 162 ? 21.759 -16.944 -38.061 1.00 35.19 162 MET A C 1
ATOM 1289 O O . MET A 1 162 ? 21.062 -17.595 -38.832 1.00 35.19 162 MET A O 1
ATOM 1293 N N . GLU A 1 163 ? 21.700 -17.124 -36.737 1.00 35.72 163 GLU A N 1
ATOM 1294 C CA . GLU A 1 163 ? 20.586 -17.837 -36.098 1.00 35.72 163 GLU A CA 1
ATOM 1295 C C . GLU A 1 163 ? 19.967 -16.965 -34.997 1.00 35.72 163 GLU A C 1
ATOM 1297 O O . GLU A 1 163 ? 20.496 -16.780 -33.901 1.00 35.72 163 GLU A O 1
ATOM 1302 N N . VAL A 1 164 ? 18.833 -16.362 -35.354 1.00 39.38 164 VAL A N 1
ATOM 1303 C CA . VAL A 1 164 ? 17.854 -15.781 -34.438 1.00 39.38 164 VAL A CA 1
ATOM 1304 C C . VAL A 1 164 ? 17.066 -16.944 -33.847 1.00 39.38 164 VAL A C 1
ATOM 1306 O O . VAL A 1 164 ? 16.303 -17.583 -34.566 1.00 39.38 164 VAL A O 1
ATOM 1309 N N . ILE A 1 165 ? 17.187 -17.191 -32.544 1.00 36.09 165 ILE A N 1
ATOM 1310 C CA . ILE A 1 165 ? 16.244 -18.060 -31.832 1.00 36.09 165 ILE A CA 1
ATOM 1311 C C . ILE A 1 165 ? 15.255 -17.164 -31.087 1.00 36.09 165 ILE A C 1
ATOM 1313 O O . ILE A 1 165 ? 15.528 -16.655 -30.002 1.00 36.09 165 ILE A O 1
ATOM 1317 N N . GLN A 1 166 ? 14.093 -16.957 -31.712 1.00 39.41 166 GLN A N 1
ATOM 1318 C CA . GLN A 1 166 ? 12.860 -16.638 -31.002 1.00 39.41 166 GLN A CA 1
ATOM 1319 C C . GLN A 1 166 ? 12.239 -17.940 -30.485 1.00 39.41 166 GLN A C 1
ATOM 1321 O O . GLN A 1 166 ? 11.905 -18.822 -31.271 1.00 39.41 166 GLN A O 1
ATOM 1326 N N . GLN A 1 167 ? 12.011 -18.029 -29.179 1.00 29.45 167 GLN A N 1
ATOM 1327 C CA . GLN A 1 167 ? 11.077 -18.971 -28.555 1.00 29.45 167 GLN A CA 1
ATOM 1328 C C . GLN A 1 167 ? 10.726 -18.347 -27.197 1.00 29.45 167 GLN A C 1
ATOM 1330 O O . GLN A 1 167 ? 11.620 -18.042 -26.422 1.00 29.45 167 GLN A O 1
ATOM 1335 N N . GLY A 1 168 ? 9.496 -17.991 -26.849 1.00 28.59 168 GLY A N 1
ATOM 1336 C CA . GLY A 1 168 ? 8.201 -18.546 -27.209 1.00 28.59 168 GLY A CA 1
ATOM 1337 C C . GLY A 1 168 ? 7.469 -18.715 -25.878 1.00 28.59 168 GLY A C 1
ATOM 1338 O O . GLY A 1 168 ? 7.805 -19.601 -25.103 1.00 28.59 168 GLY A O 1
ATOM 1339 N N . LEU A 1 169 ? 6.552 -17.796 -25.579 1.00 35.84 169 LEU A N 1
ATOM 1340 C CA . LEU A 1 169 ? 5.702 -17.804 -24.388 1.00 35.84 169 LEU A CA 1
ATOM 1341 C C . LEU A 1 169 ? 4.899 -19.117 -24.341 1.00 35.84 169 LEU A C 1
ATOM 1343 O O . LEU A 1 169 ? 4.195 -19.392 -25.307 1.00 35.84 169 LEU A O 1
ATOM 1347 N N . ASN A 1 170 ? 4.995 -19.902 -23.262 1.00 30.55 170 ASN A N 1
ATOM 1348 C CA . ASN A 1 170 ? 3.986 -20.894 -22.860 1.00 30.55 170 ASN A CA 1
ATOM 1349 C C . ASN A 1 170 ? 4.261 -21.403 -21.430 1.00 30.55 170 ASN A C 1
ATOM 1351 O O . ASN A 1 170 ? 5.143 -22.226 -21.203 1.00 30.55 170 ASN A O 1
ATOM 1355 N N . GLU A 1 171 ? 3.462 -20.939 -20.474 1.00 33.38 171 GLU A N 1
ATOM 1356 C CA . GLU A 1 171 ? 2.903 -21.803 -19.419 1.00 33.38 171 GLU A CA 1
ATOM 1357 C C . GLU A 1 171 ? 1.540 -22.339 -19.933 1.00 33.38 171 GLU A C 1
ATOM 1359 O O . GLU A 1 171 ? 1.021 -21.727 -20.874 1.00 33.38 171 GLU A O 1
ATOM 1364 N N . PRO A 1 172 ? 0.875 -23.377 -19.357 1.00 46.62 172 PRO A N 1
ATOM 1365 C CA . PRO A 1 172 ? 1.139 -24.086 -18.092 1.00 46.62 172 PRO A CA 1
ATOM 1366 C C . PRO A 1 172 ? 0.976 -25.643 -18.152 1.00 46.62 172 PRO A C 1
ATOM 1368 O O . PRO A 1 172 ? 0.610 -26.221 -19.171 1.00 46.62 172 PRO A O 1
ATOM 1371 N N . ILE A 1 173 ? 1.103 -26.272 -16.968 1.00 30.39 173 ILE A N 1
ATOM 1372 C CA . ILE A 1 173 ? 0.480 -27.536 -16.478 1.00 30.39 173 ILE A CA 1
ATOM 1373 C C . ILE A 1 173 ? 1.341 -28.828 -16.439 1.00 30.39 173 ILE A C 1
ATOM 1375 O O . ILE A 1 173 ? 1.488 -29.548 -17.416 1.00 30.39 173 ILE A O 1
ATOM 1379 N N . HIS A 1 174 ? 1.792 -29.139 -15.210 1.00 31.30 174 HIS A N 1
ATOM 1380 C CA . HIS A 1 174 ? 1.635 -30.389 -14.426 1.00 31.30 174 HIS A CA 1
ATOM 1381 C C . HIS A 1 174 ? 1.778 -31.763 -15.130 1.00 31.30 174 HIS A C 1
ATOM 1383 O O . HIS A 1 174 ? 0.877 -32.175 -15.855 1.00 31.30 174 HIS A O 1
ATOM 1389 N N . ASN A 1 175 ? 2.809 -32.551 -14.773 1.00 28.36 175 ASN A N 1
ATOM 1390 C CA . ASN A 1 175 ? 2.696 -33.873 -14.114 1.00 28.36 175 ASN A CA 1
ATOM 1391 C C . ASN A 1 175 ? 4.038 -34.620 -13.986 1.00 28.36 175 ASN A C 1
ATOM 1393 O O . ASN A 1 175 ? 5.028 -34.301 -14.630 1.00 28.36 175 ASN A O 1
ATOM 1397 N N . GLU A 1 176 ? 4.010 -35.577 -13.064 1.00 34.72 176 GLU A N 1
ATOM 1398 C CA . GLU A 1 176 ? 5.068 -36.342 -12.411 1.00 34.72 176 GLU A CA 1
ATOM 1399 C C . GLU A 1 176 ? 6.094 -37.095 -13.273 1.00 34.72 176 GLU A C 1
ATOM 1401 O O . GLU A 1 176 ? 5.807 -37.644 -14.329 1.00 34.72 176 GLU A O 1
ATOM 1406 N N . SER A 1 177 ? 7.263 -37.226 -12.635 1.00 45.50 177 SER A N 1
ATOM 1407 C CA . S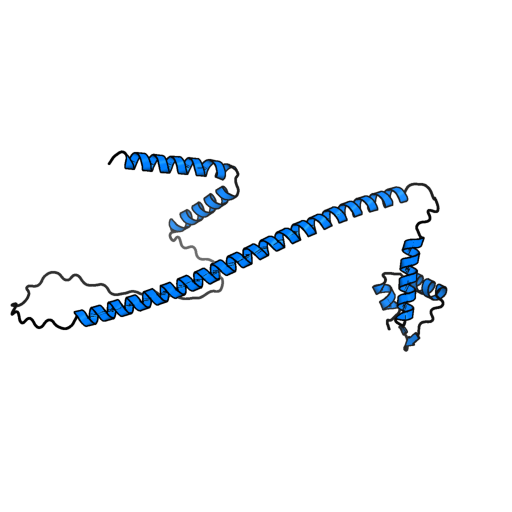ER A 1 177 ? 8.229 -38.324 -12.695 1.00 45.50 177 SER A CA 1
ATOM 1408 C C . SER A 1 177 ? 8.784 -38.727 -14.057 1.00 45.50 177 SER A C 1
ATOM 1410 O O . SER A 1 177 ? 8.196 -39.543 -14.748 1.00 45.50 177 SER A O 1
ATOM 1412 N N . GLU A 1 178 ? 10.044 -38.361 -14.297 1.00 34.25 178 GLU A N 1
ATOM 1413 C CA . GLU A 1 178 ? 11.030 -39.342 -14.743 1.00 34.25 178 GLU A CA 1
ATOM 1414 C C . GLU A 1 178 ? 12.453 -38.898 -14.387 1.00 34.25 178 GLU A C 1
ATOM 1416 O O . GLU A 1 178 ? 12.822 -37.725 -14.427 1.00 34.25 178 GLU A O 1
ATOM 1421 N N . LYS A 1 179 ? 13.229 -39.865 -13.898 1.00 50.59 179 LYS A N 1
ATOM 1422 C CA . LYS A 1 179 ? 14.601 -39.694 -13.432 1.00 50.59 179 LYS A CA 1
ATOM 1423 C C . LYS A 1 179 ? 15.513 -39.499 -14.635 1.00 50.59 179 LYS A C 1
ATOM 1425 O O . LYS A 1 179 ? 15.913 -40.494 -15.230 1.00 50.59 179 LYS A O 1
ATOM 1430 N N . GLU A 1 180 ? 15.966 -38.278 -14.886 1.00 37.06 180 GLU A N 1
ATOM 1431 C CA . GLU A 1 180 ? 17.120 -38.066 -15.757 1.00 37.06 180 GLU A CA 1
ATOM 1432 C C . GLU A 1 180 ? 18.203 -37.230 -15.079 1.00 37.06 180 GLU A C 1
ATOM 1434 O O . GLU A 1 180 ? 18.037 -36.084 -14.667 1.00 37.06 180 GLU A O 1
ATOM 1439 N N . LYS A 1 181 ? 19.352 -37.890 -14.927 1.00 51.50 181 LYS A N 1
ATOM 1440 C CA . LYS A 1 181 ? 20.633 -37.305 -14.558 1.00 51.50 181 LYS A CA 1
ATOM 1441 C C . LYS A 1 181 ? 21.061 -36.377 -15.697 1.00 51.50 181 LYS A C 1
ATOM 1443 O O . LYS A 1 181 ? 21.530 -36.862 -16.720 1.00 51.50 181 LYS A O 1
ATOM 1448 N N . GLY A 1 182 ? 20.950 -35.068 -15.506 1.00 40.09 182 GLY A N 1
ATOM 1449 C CA . GLY A 1 182 ? 21.387 -34.087 -16.498 1.00 40.09 182 GLY A CA 1
ATOM 1450 C C . GLY A 1 182 ? 21.817 -32.776 -15.852 1.00 40.09 182 GLY A C 1
ATOM 1451 O O . GLY A 1 182 ? 20.980 -32.000 -15.417 1.00 40.09 182 GLY A O 1
ATOM 1452 N N . GLY A 1 183 ? 23.136 -32.584 -15.760 1.00 49.38 183 GLY A N 1
ATOM 1453 C CA . GLY A 1 183 ? 23.881 -31.347 -15.481 1.00 49.38 183 GLY A CA 1
ATOM 1454 C C . GLY A 1 183 ? 23.133 -30.138 -14.909 1.00 49.38 183 GLY A C 1
ATOM 1455 O O . GLY A 1 183 ? 22.706 -29.262 -15.656 1.00 49.38 183 GLY A O 1
ATOM 1456 N N . PHE A 1 184 ? 23.116 -30.009 -13.579 1.00 40.53 184 PHE A N 1
ATOM 1457 C CA . PHE A 1 184 ? 22.816 -28.734 -12.930 1.00 40.53 184 PHE A CA 1
ATOM 1458 C C . PHE A 1 184 ? 24.023 -27.805 -13.113 1.00 40.53 184 PHE A C 1
ATOM 1460 O O . PHE A 1 184 ? 25.086 -28.002 -12.519 1.00 40.53 184 PHE A O 1
ATOM 1467 N N . GLY A 1 185 ? 23.875 -26.845 -14.022 1.00 43.62 185 GLY A N 1
ATOM 1468 C CA . GLY A 1 185 ? 24.909 -25.891 -14.389 1.00 43.62 185 GLY A CA 1
ATOM 1469 C C . GLY A 1 185 ? 25.406 -25.082 -13.192 1.00 43.62 185 GLY A C 1
ATOM 1470 O O . GLY A 1 185 ? 24.634 -24.545 -12.398 1.00 43.62 185 GLY A O 1
ATOM 1471 N N . ILE A 1 186 ? 26.726 -24.937 -13.130 1.00 52.41 186 ILE A N 1
ATOM 1472 C CA . ILE A 1 186 ? 27.493 -24.157 -12.146 1.00 52.41 186 ILE A CA 1
ATOM 1473 C C . ILE A 1 186 ? 27.005 -22.687 -12.058 1.00 52.41 186 ILE A C 1
ATOM 1475 O O . ILE A 1 186 ? 27.232 -22.015 -11.056 1.00 52.41 186 ILE A O 1
ATOM 1479 N N . GLY A 1 187 ? 26.265 -22.196 -13.061 1.00 46.56 187 GLY A N 1
ATOM 1480 C CA . GLY A 1 187 ? 25.721 -20.836 -13.111 1.00 46.56 187 GLY A CA 1
ATOM 1481 C C . GLY A 1 187 ? 24.567 -20.535 -12.144 1.00 46.56 187 GLY A C 1
ATOM 1482 O O . GLY A 1 187 ? 24.473 -19.405 -11.672 1.00 46.56 187 GLY A O 1
ATOM 1483 N N . LEU A 1 188 ? 23.725 -21.513 -11.779 1.00 52.69 188 LEU A N 1
ATOM 1484 C CA . LEU A 1 188 ? 22.626 -21.271 -10.824 1.00 52.69 188 LEU A CA 1
ATOM 1485 C C . LEU A 1 188 ? 23.125 -21.159 -9.375 1.00 52.69 188 LEU A C 1
ATOM 1487 O O . LEU A 1 188 ? 22.553 -20.418 -8.577 1.00 52.69 188 LEU A O 1
ATOM 1491 N N . PHE A 1 189 ? 24.226 -21.840 -9.042 1.00 50.69 189 PHE A N 1
ATOM 1492 C CA . PHE A 1 189 ? 24.792 -21.815 -7.692 1.00 50.69 189 PHE A CA 1
ATOM 1493 C C . PHE A 1 189 ? 25.439 -20.467 -7.355 1.00 50.69 189 PHE A C 1
ATOM 1495 O O . PHE A 1 189 ? 25.309 -19.992 -6.231 1.00 50.69 189 PHE A O 1
ATOM 1502 N N . VAL A 1 190 ? 26.084 -19.812 -8.329 1.00 61.62 190 VAL A N 1
ATOM 1503 C CA . VAL A 1 190 ? 26.691 -18.487 -8.120 1.00 61.62 190 VAL A CA 1
ATOM 1504 C C . VAL A 1 190 ? 25.616 -17.436 -7.851 1.00 61.62 190 VAL A C 1
ATOM 1506 O O . VAL A 1 190 ? 25.754 -16.657 -6.915 1.00 61.62 190 VAL A O 1
ATOM 1509 N N . ILE A 1 191 ? 24.515 -17.450 -8.607 1.00 65.12 191 ILE A N 1
ATOM 1510 C CA . ILE A 1 191 ? 23.420 -16.485 -8.427 1.00 65.12 191 ILE A CA 1
ATOM 1511 C C . ILE A 1 191 ? 22.749 -16.683 -7.060 1.00 65.12 191 ILE A C 1
ATOM 1513 O O . ILE A 1 191 ? 22.531 -15.711 -6.338 1.00 65.12 191 ILE A O 1
ATOM 1517 N N . ALA A 1 192 ? 22.497 -17.934 -6.663 1.00 66.50 192 ALA A N 1
ATOM 1518 C CA . ALA A 1 192 ? 21.947 -18.251 -5.346 1.00 66.50 192 ALA A CA 1
ATOM 1519 C C . ALA A 1 192 ? 22.902 -17.864 -4.200 1.00 66.50 192 ALA A C 1
ATOM 1521 O O . ALA A 1 192 ? 22.466 -17.292 -3.204 1.00 66.50 192 ALA A O 1
ATOM 1522 N N . ALA A 1 193 ? 24.208 -18.110 -4.351 1.00 68.12 193 ALA A N 1
ATOM 1523 C CA . ALA A 1 193 ? 25.213 -17.715 -3.367 1.00 68.12 193 ALA A CA 1
ATOM 1524 C C . ALA A 1 193 ? 25.337 -16.186 -3.253 1.00 68.12 193 ALA A C 1
ATOM 1526 O O . ALA A 1 193 ? 25.427 -15.662 -2.146 1.00 68.12 193 ALA A O 1
ATOM 1527 N N . CYS A 1 194 ? 25.281 -15.453 -4.369 1.00 71.19 194 CYS A N 1
ATOM 1528 C CA . CYS A 1 194 ? 25.278 -13.991 -4.368 1.00 71.19 194 CYS A CA 1
ATOM 1529 C C . CYS A 1 194 ? 24.021 -13.422 -3.699 1.00 71.19 194 CYS A C 1
ATOM 1531 O O . CYS A 1 194 ? 24.139 -12.515 -2.879 1.00 71.19 194 CYS A O 1
ATOM 1533 N N . ALA A 1 195 ? 22.840 -13.974 -3.990 1.00 72.56 195 ALA A N 1
ATOM 1534 C CA . ALA A 1 195 ? 21.594 -13.561 -3.347 1.00 72.56 195 ALA A CA 1
ATOM 1535 C C . ALA A 1 195 ? 21.608 -13.852 -1.838 1.00 72.56 195 ALA A C 1
ATOM 1537 O O . ALA A 1 195 ? 21.188 -13.010 -1.047 1.00 72.56 195 ALA A O 1
ATOM 1538 N N . PHE A 1 196 ? 22.157 -14.999 -1.427 1.00 73.56 196 PHE A N 1
ATOM 1539 C CA . PHE A 1 196 ? 22.299 -15.363 -0.019 1.00 73.56 196 PHE A CA 1
ATOM 1540 C C . PHE A 1 196 ? 23.290 -14.457 0.724 1.00 73.56 196 PHE A C 1
ATOM 1542 O O . PHE A 1 196 ? 22.980 -13.990 1.814 1.00 73.56 196 PHE A O 1
ATOM 1549 N N . LEU A 1 197 ? 24.450 -14.150 0.133 1.00 71.81 197 LEU A N 1
ATOM 1550 C CA . LEU A 1 197 ? 25.428 -13.226 0.721 1.00 71.81 197 LEU A CA 1
ATOM 1551 C C . LEU A 1 197 ? 24.889 -11.795 0.810 1.00 71.81 197 LEU A C 1
ATOM 1553 O O . LEU A 1 197 ? 25.129 -11.112 1.801 1.00 71.81 197 LEU A O 1
ATOM 1557 N N . PHE A 1 198 ? 24.143 -11.350 -0.201 1.00 73.19 198 PHE A N 1
ATOM 1558 C CA . PHE A 1 198 ? 23.508 -10.035 -0.206 1.00 73.19 198 PHE A CA 1
ATOM 1559 C C . PHE A 1 198 ? 22.393 -9.939 0.840 1.00 73.19 198 PHE A C 1
ATOM 1561 O O . PHE A 1 198 ? 22.312 -8.950 1.564 1.00 73.19 198 PHE A O 1
ATOM 1568 N N . TRP A 1 199 ? 21.586 -10.993 0.984 1.00 71.88 199 TRP A N 1
ATOM 1569 C CA . TRP A 1 199 ? 20.583 -11.084 2.042 1.00 71.88 199 TRP A CA 1
ATOM 1570 C C . TRP A 1 199 ? 21.236 -11.077 3.431 1.00 71.88 199 TRP A C 1
ATOM 1572 O O . TRP A 1 199 ? 20.876 -10.247 4.260 1.00 71.88 199 TRP A O 1
ATOM 1582 N N . LEU A 1 200 ? 22.275 -11.894 3.647 1.00 66.88 200 LEU A N 1
ATOM 1583 C CA . LEU A 1 200 ? 23.023 -11.943 4.908 1.00 66.88 200 LEU A CA 1
ATOM 1584 C C . LEU A 1 200 ? 23.668 -10.590 5.254 1.00 66.88 200 LEU A C 1
ATOM 1586 O O . LEU A 1 200 ? 23.669 -10.191 6.416 1.00 66.88 200 LEU A O 1
ATOM 1590 N N . ALA A 1 201 ? 24.190 -9.868 4.259 1.00 61.94 201 ALA A N 1
ATOM 1591 C CA . ALA A 1 201 ? 24.794 -8.550 4.445 1.00 61.94 201 ALA A CA 1
ATOM 1592 C C . ALA A 1 201 ? 23.778 -7.457 4.817 1.00 61.94 201 ALA A C 1
ATOM 1594 O O . ALA A 1 201 ? 24.146 -6.511 5.507 1.00 61.94 201 ALA A O 1
ATOM 1595 N N . ILE A 1 202 ? 22.519 -7.580 4.382 1.00 63.88 202 ILE A N 1
ATOM 1596 C CA . ILE A 1 202 ? 21.439 -6.650 4.751 1.00 63.88 202 ILE A CA 1
ATOM 1597 C C . ILE A 1 202 ? 20.878 -6.979 6.140 1.00 63.88 202 ILE A C 1
ATOM 1599 O O . ILE A 1 202 ? 20.512 -6.072 6.882 1.00 63.88 202 ILE A O 1
ATOM 1603 N N . THR A 1 203 ? 20.794 -8.263 6.502 1.00 60.69 203 THR A N 1
ATOM 1604 C CA . THR A 1 203 ? 20.112 -8.704 7.730 1.00 60.69 203 THR A CA 1
ATOM 1605 C C . THR A 1 203 ? 21.020 -8.859 8.947 1.00 60.69 203 THR A C 1
ATOM 1607 O O . THR A 1 203 ? 20.508 -9.021 10.051 1.00 60.69 203 THR A O 1
ATOM 1610 N N . SER A 1 204 ? 22.346 -8.864 8.782 1.00 55.88 204 SER A N 1
ATOM 1611 C CA . SER A 1 204 ? 23.290 -9.010 9.898 1.00 55.88 204 SER A CA 1
ATOM 1612 C C . SER A 1 204 ? 24.050 -7.711 10.177 1.00 55.88 204 SER A C 1
ATOM 1614 O O . SER A 1 204 ? 24.585 -7.078 9.269 1.00 55.88 204 SER A O 1
ATOM 1616 N N . GLU A 1 205 ? 24.155 -7.331 11.455 1.00 58.09 205 GLU A N 1
ATOM 1617 C CA . GLU A 1 205 ? 24.972 -6.189 11.903 1.00 58.09 205 GLU A CA 1
ATOM 1618 C C . GLU A 1 205 ? 26.463 -6.350 11.531 1.00 58.09 205 GLU A C 1
ATOM 1620 O O . GLU A 1 205 ? 27.172 -5.356 11.361 1.00 58.09 205 GLU A O 1
ATOM 1625 N N . GLU A 1 206 ? 26.930 -7.585 11.306 1.00 55.25 206 GLU A N 1
ATOM 1626 C CA . GLU A 1 206 ? 28.298 -7.910 10.873 1.00 55.25 206 GLU A CA 1
ATOM 1627 C C . GLU A 1 206 ? 28.601 -7.502 9.415 1.00 55.25 206 GLU A C 1
ATOM 1629 O O . GLU A 1 206 ? 29.757 -7.228 9.073 1.00 55.25 206 GLU A O 1
ATOM 1634 N N . GLY A 1 207 ? 27.584 -7.382 8.549 1.00 55.25 207 GLY A N 1
ATOM 1635 C CA . GLY A 1 207 ? 27.752 -6.954 7.151 1.00 55.25 207 GLY A CA 1
ATOM 1636 C C . GLY A 1 207 ? 28.270 -5.517 7.015 1.00 55.25 207 GLY A C 1
ATOM 1637 O O . GLY A 1 207 ? 29.063 -5.212 6.117 1.00 55.25 207 GLY A O 1
ATOM 1638 N N . SER A 1 208 ? 27.902 -4.652 7.964 1.00 57.97 208 SER A N 1
ATOM 1639 C CA . SER A 1 208 ? 28.334 -3.250 8.015 1.00 57.97 208 SER A CA 1
ATOM 1640 C C . SER A 1 208 ? 29.830 -3.079 8.318 1.00 57.97 208 SER A C 1
ATOM 1642 O O . SER A 1 208 ? 30.437 -2.096 7.892 1.00 57.97 208 SER A O 1
ATOM 1644 N N . GLN A 1 209 ? 30.449 -4.049 9.003 1.00 60.62 209 GLN A N 1
ATOM 1645 C CA . GLN A 1 209 ? 31.869 -4.014 9.375 1.00 60.62 209 GLN A CA 1
ATOM 1646 C C . GLN A 1 209 ? 32.780 -4.640 8.312 1.00 60.62 209 GLN A C 1
ATOM 1648 O O . GLN A 1 209 ? 33.942 -4.249 8.172 1.00 60.62 209 GLN A O 1
ATOM 1653 N N . TRP A 1 210 ? 32.272 -5.597 7.532 1.00 65.81 210 TRP A N 1
ATOM 1654 C CA . TRP A 1 210 ? 33.067 -6.294 6.519 1.00 65.81 210 TRP A CA 1
ATOM 1655 C C . TRP A 1 210 ? 33.185 -5.522 5.193 1.00 65.81 210 TRP A C 1
ATOM 1657 O O . TRP A 1 210 ? 34.250 -5.539 4.570 1.00 65.81 210 TRP A O 1
ATOM 1667 N N . LEU A 1 211 ? 32.139 -4.793 4.786 1.00 67.12 211 LEU A N 1
ATOM 1668 C CA . LEU A 1 211 ? 32.117 -3.997 3.549 1.00 67.12 211 LEU A CA 1
ATOM 1669 C C . LEU A 1 211 ? 33.256 -2.954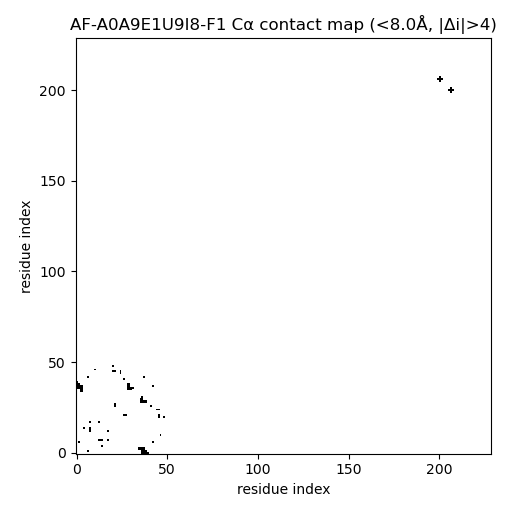 3.454 1.00 67.12 211 LEU A C 1
ATOM 1671 O O . LEU A 1 211 ? 33.953 -2.945 2.435 1.00 67.12 211 LEU A O 1
ATOM 1675 N N . PRO A 1 212 ? 33.529 -2.135 4.492 1.00 68.50 212 PRO A N 1
ATOM 1676 C CA . PRO A 1 212 ? 34.637 -1.175 4.467 1.00 68.50 212 PRO A CA 1
ATOM 1677 C C . PRO A 1 212 ? 36.011 -1.857 4.405 1.00 68.50 212 PRO A C 1
ATOM 1679 O O . PRO A 1 212 ? 36.892 -1.419 3.671 1.00 68.50 212 PRO A O 1
ATOM 1682 N N . SER A 1 213 ? 36.176 -2.972 5.125 1.00 68.69 213 SER A N 1
ATOM 1683 C CA . SER A 1 213 ? 37.405 -3.783 5.158 1.00 68.69 213 SER A CA 1
ATOM 1684 C C . SER A 1 213 ? 37.741 -4.383 3.787 1.00 68.69 213 SER A C 1
ATOM 1686 O O . SER A 1 213 ? 38.900 -4.386 3.360 1.00 68.69 213 SER A O 1
ATOM 1688 N N . MET A 1 214 ? 36.727 -4.857 3.058 1.00 67.56 214 MET A N 1
ATOM 1689 C CA . MET A 1 214 ? 36.884 -5.333 1.683 1.00 67.56 214 MET A CA 1
ATOM 1690 C C . MET A 1 214 ? 37.212 -4.195 0.720 1.00 67.56 214 MET A C 1
ATOM 1692 O O . MET A 1 214 ? 38.115 -4.344 -0.104 1.00 67.56 214 MET A O 1
ATOM 1696 N N . GLN A 1 215 ? 36.530 -3.052 0.842 1.00 73.62 215 GLN A N 1
ATOM 1697 C CA . GLN A 1 215 ? 36.836 -1.877 0.030 1.00 73.62 215 GLN A CA 1
ATOM 1698 C C . GLN A 1 215 ? 38.287 -1.444 0.231 1.00 73.62 215 GLN A C 1
ATOM 1700 O O . GLN A 1 215 ? 39.000 -1.341 -0.758 1.00 73.62 215 GLN A O 1
ATOM 1705 N N . GLU A 1 216 ? 38.759 -1.322 1.476 1.00 74.62 216 GLU A N 1
ATOM 1706 C CA . GLU A 1 216 ? 40.144 -0.953 1.802 1.00 74.62 216 GLU A CA 1
ATOM 1707 C C . GLU A 1 216 ? 41.170 -1.940 1.222 1.00 74.62 216 GLU A C 1
ATOM 1709 O O . GLU A 1 216 ? 42.197 -1.535 0.669 1.00 74.62 216 GLU A O 1
ATOM 1714 N N . LYS A 1 217 ? 40.890 -3.248 1.281 1.00 73.81 217 LYS A N 1
ATOM 1715 C CA . LYS A 1 217 ? 41.749 -4.281 0.675 1.00 73.81 217 LYS A CA 1
ATOM 1716 C C . LYS A 1 217 ? 41.813 -4.154 -0.848 1.00 73.81 217 LYS A C 1
ATOM 1718 O O . LYS A 1 217 ? 42.895 -4.313 -1.416 1.00 73.81 217 LYS A O 1
ATOM 1723 N N . VAL A 1 218 ? 40.694 -3.844 -1.501 1.00 75.75 218 VAL A N 1
ATOM 1724 C CA . VAL A 1 218 ? 40.622 -3.654 -2.958 1.00 75.75 218 VAL A CA 1
ATOM 1725 C C . VAL A 1 218 ? 41.324 -2.362 -3.381 1.00 75.75 218 VAL A C 1
ATOM 1727 O O . VAL A 1 218 ? 42.120 -2.398 -4.321 1.00 75.75 218 VAL A O 1
ATOM 1730 N N . THR A 1 219 ? 41.140 -1.244 -2.671 1.00 73.06 219 THR A N 1
ATOM 1731 C CA . THR A 1 219 ? 41.878 -0.000 -2.959 1.00 73.06 219 THR A CA 1
ATOM 1732 C C . THR A 1 219 ? 43.372 -0.177 -2.745 1.00 73.06 219 THR A C 1
ATOM 1734 O O . THR A 1 219 ? 44.157 0.278 -3.572 1.00 73.06 219 THR A O 1
ATOM 1737 N N . LYS A 1 220 ? 43.789 -0.887 -1.692 1.00 73.44 220 LYS A N 1
ATOM 1738 C CA . LYS A 1 220 ? 45.209 -1.155 -1.430 1.00 73.44 220 LYS A CA 1
ATOM 1739 C C . LYS A 1 220 ? 45.829 -2.051 -2.504 1.00 73.44 220 LYS A C 1
ATOM 1741 O O . LYS A 1 220 ? 46.942 -1.780 -2.945 1.00 73.44 220 LYS A O 1
ATOM 1746 N N . ALA A 1 221 ? 45.108 -3.067 -2.981 1.00 67.88 221 ALA A N 1
ATOM 1747 C CA . ALA A 1 221 ? 45.553 -3.908 -4.094 1.00 67.88 221 ALA A CA 1
ATOM 1748 C C . ALA A 1 221 ? 45.668 -3.117 -5.411 1.00 67.88 221 ALA A C 1
ATOM 1750 O O . ALA A 1 221 ? 46.660 -3.251 -6.129 1.00 67.88 221 ALA A O 1
ATOM 1751 N N . LEU A 1 222 ? 44.705 -2.234 -5.692 1.00 60.62 222 LEU A N 1
ATOM 1752 C CA . LEU A 1 222 ? 44.744 -1.347 -6.857 1.00 60.62 222 LEU A CA 1
ATOM 1753 C C . LEU A 1 222 ? 45.892 -0.332 -6.769 1.00 60.62 222 LEU A C 1
ATOM 1755 O O . LEU A 1 222 ? 46.599 -0.118 -7.752 1.00 60.62 222 LEU A O 1
ATOM 1759 N N . GLN A 1 223 ? 46.150 0.233 -5.592 1.00 64.69 223 GLN A N 1
ATOM 1760 C CA . GLN A 1 223 ? 47.237 1.187 -5.375 1.00 64.69 223 GLN A CA 1
ATOM 1761 C C . GLN A 1 223 ? 48.623 0.534 -5.498 1.00 64.69 223 GLN A C 1
ATOM 1763 O O . GLN A 1 223 ? 49.531 1.129 -6.075 1.00 64.69 223 GLN A O 1
ATOM 1768 N N . ILE A 1 224 ? 48.778 -0.716 -5.048 1.00 58.12 224 ILE A N 1
ATOM 1769 C CA . ILE A 1 224 ? 50.002 -1.505 -5.267 1.00 58.12 224 ILE A CA 1
ATOM 1770 C C . ILE A 1 224 ? 50.201 -1.792 -6.763 1.00 58.12 224 ILE A C 1
ATOM 1772 O O . ILE A 1 224 ? 51.323 -1.701 -7.252 1.00 58.12 224 ILE A O 1
ATOM 1776 N N . SER A 1 225 ? 49.128 -2.078 -7.511 1.00 56.22 225 SER A N 1
ATOM 1777 C CA . SER A 1 225 ? 49.213 -2.304 -8.964 1.00 56.22 225 SER A CA 1
ATOM 1778 C C . SER A 1 225 ? 49.522 -1.033 -9.768 1.00 56.22 225 SER A C 1
ATOM 1780 O O . SER A 1 225 ? 50.172 -1.112 -10.807 1.00 56.22 225 SER A O 1
ATOM 1782 N N . ALA A 1 226 ? 49.119 0.140 -9.268 1.00 55.31 226 ALA A N 1
ATOM 1783 C CA . ALA A 1 226 ? 49.437 1.436 -9.867 1.00 55.31 226 ALA A CA 1
ATOM 1784 C C . ALA A 1 226 ? 50.867 1.908 -9.547 1.00 55.31 226 ALA A C 1
ATOM 1786 O O . ALA A 1 226 ? 51.470 2.603 -10.356 1.00 55.31 226 ALA A O 1
ATOM 1787 N N . SER A 1 227 ? 51.425 1.514 -8.396 1.00 52.75 227 SER A N 1
ATOM 1788 C CA . SER A 1 227 ? 52.796 1.858 -7.986 1.00 52.75 227 SER A CA 1
ATOM 1789 C C . SER A 1 227 ? 53.881 0.989 -8.641 1.00 52.75 227 SER A C 1
ATOM 1791 O O . SER A 1 227 ? 55.063 1.240 -8.415 1.00 52.75 227 SER A O 1
ATOM 1793 N N . ASN A 1 228 ? 53.502 -0.040 -9.403 1.00 53.03 228 ASN A N 1
ATOM 1794 C CA . ASN A 1 228 ? 54.418 -1.004 -10.022 1.00 53.03 228 ASN A CA 1
ATOM 1795 C C . ASN A 1 228 ? 54.436 -0.896 -11.561 1.00 53.03 228 ASN A C 1
ATOM 1797 O O . ASN A 1 228 ? 54.709 -1.882 -12.249 1.00 53.03 228 ASN A O 1
ATOM 1801 N N . ARG A 1 229 ? 54.102 0.285 -12.097 1.00 44.16 229 ARG A N 1
ATOM 1802 C CA . ARG A 1 229 ? 54.119 0.604 -13.529 1.00 44.16 229 ARG A CA 1
ATOM 1803 C C . ARG A 1 229 ? 54.986 1.822 -13.812 1.00 44.16 229 ARG A C 1
ATOM 1805 O O . ARG A 1 229 ? 54.956 2.756 -12.984 1.00 44.16 229 ARG A O 1
#

Secondary structure (DSSP, 8-state):
-EEHHHHHHHTT--HHHHHHHHHHTT--PEEETTEEEE-HHHHHHHHHHHHHHHHHT-------SSHHHHHHHHHHHHHHHHHHHHHHHHHHHHHHHHHHHHHHHHHHHHHHHHHHHHHHHHHHHHHHHHHHHHHHHHTS----------PPP------PPP-----------------------HHHHHHHHHHHHHHHHHH-TTHHHHHHHHHHHHHHHHHHHHTT-

Nearest PDB structures (foldseek):
  8csh-assembly1_A  TM=9.261E-01  e=1.994E-02  unidentified plasmid
  5i44-assembly1_D  TM=7.343E-01  e=1.243E-01  Bacillus subtilis subsp. subtilis str. 168
  5i44-assembly4_I-2  TM=6.202E-01  e=1.631E-01  Bacillus subtilis subsp. subtilis str. 168
  5gpe-assembly3_F  TM=3.805E-01  e=3.001E-01  Cupriavidus metallidurans CH34

Sequence (229 aa):
MITLTQLTQDLQIGKSKLYRLMEELEINPHQDGRRRILDEEQIQKIQQAISFQEDSTSTPKIRKGKADQESTQQIIALKEELLSLKKQVEDLNLEKSELLKTLELEKQISQRTEQMIGNLSADIQTLRKEVEGLLLHNSAPSRVNADIPAPSPADHVTPLEMEVIQQGLNEPIHNESEKEKGGFGIGLFVIAACAFLFWLAITSEEGSQWLPSMQEKVTKALQISASNR